Protein AF-0000000087148402 (afdb_homodimer)

Secondary structure (DSSP, 8-state):
-------------------------------------------------------PPPGGGS-SSTTTTEEEEEEEEEHHHHHHHHHHHHHHHHHHTS---HHHHHHHHHHHHHHTS-HHHHHHHTTTT-TT-/-------------------------------------------------------PPPGGGS-SSTTTTEEEEEEEEEHHHHHHHHHHHHHHHHHHTS---HHHHHHHHHHHHHHTS-HHHHHHHTTTT-TT-

Foldseek 3Di:
D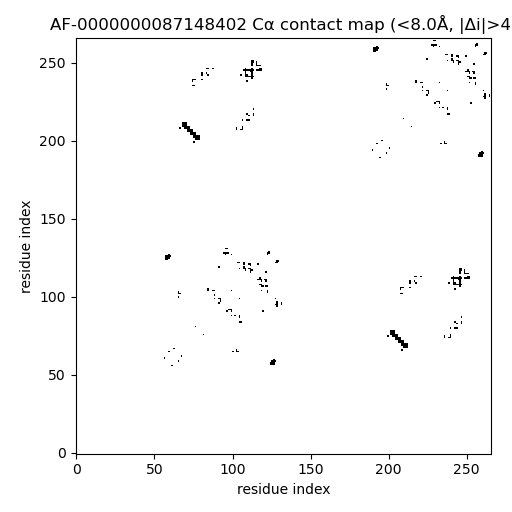DPPDPPPVVPPPDPPPPVDCPDDDDDDPPPPPDDPPPPPPPPPPPPPPPPPPVVPDFQVVPDPDPCPPHDDDDDDDDPVVVVVLVVQQVVLCVVLVHHDDSSLLVVLCVVCVVVVHDSNVSVVSRPTSVVVD/DDPPDPPPVPDPPDPDPPPPPPDDDDDDDPVPPDDPPPPPPPPPPPPPDPPPPVVPDFQVVVDPDPCPPHDDDDDDDDPVVVVVLVVQQVVLCVVLVHHDDSSLLVVLCVVCVVVVHDSNVSVVSRPTSVVVD

Organism: NCBI:txid1816183

Radius of gyration: 41.66 Å; Cα contacts (8 Å, |Δi|>4): 237; chains: 2; bounding box: 71×163×53 Å

Solvent-accessible surface area (backbone atoms only — not comparable to full-atom values): 17010 Å² total; per-residue (Å²): 133,85,79,77,83,78,79,73,78,76,70,77,80,75,78,75,76,73,78,76,72,83,73,88,87,90,80,81,74,79,70,77,79,69,79,81,69,81,73,74,73,70,76,69,73,70,67,72,66,74,74,72,69,76,74,72,68,40,55,70,73,70,45,95,46,93,59,61,79,36,50,79,40,80,42,54,37,40,66,67,51,55,50,44,51,53,50,44,49,54,50,49,25,62,73,38,70,46,92,71,60,64,61,58,49,57,43,20,14,35,47,10,8,66,69,65,46,38,29,63,61,47,39,39,68,30,52,45,56,56,83,79,102,134,86,83,80,84,83,83,78,82,75,74,73,85,73,82,79,72,83,68,82,75,76,80,78,82,85,76,81,72,78,70,77,79,70,80,83,74,80,74,77,75,73,78,70,74,73,66,73,67,74,73,70,70,76,73,73,70,39,55,68,73,70,46,97,46,94,58,60,78,36,49,79,41,80,44,52,37,40,67,69,52,56,51,44,50,53,51,45,48,52,50,47,25,63,72,38,70,46,93,71,61,63,62,58,48,55,44,20,14,34,46,9,8,65,69,64,44,41,30,63,60,45,39,40,68,32,52,46,56,56,83,79,102

pLDDT: mean 70.49, std 31.36, range [21.67, 99.0]

InterPro domains:
  IPR058276 Protein of unknown function DUF7970 [PF25925] (58-124)

Sequence (266 aa):
MKSGAGDDPFADDSPLDESDEMPDGNDAPADDEKPSQSSTAEERETTPRPQTQTQTLPYKYRRDSVKQGRNQQPVFLQSATEELIEETMDSVEDRFDEAIYKTDVVEAMLVAGGEGTTPEAVLQRWGYGMKNRMKSGAGDDPFADDSPLDESDEMPDGNDAPADDEKPSQSSTAEERETTPRPQTQTQTLPYKYRRDSVKQGRNQQPVFLQSATEELIEETMDSVEDRFDEAIYKTDVVEAMLVAGGEGTTPEAVLQRWGYGMKNR

Structure (mmCIF, N/CA/C/O backbone):
data_AF-0000000087148402-model_v1
#
loop_
_entity.id
_entity.type
_entity.pdbx_description
1 polymer 'Uncharacterized protein'
#
loop_
_atom_site.group_PDB
_atom_site.id
_atom_site.type_symbol
_atom_site.label_atom_id
_atom_site.label_alt_id
_atom_site.label_comp_id
_atom_site.label_asym_id
_atom_site.label_entity_id
_atom_site.label_seq_id
_atom_site.pdbx_PDB_ins_code
_atom_site.Cartn_x
_atom_site.Cartn_y
_atom_site.Cartn_z
_atom_site.occupancy
_atom_site.B_iso_or_equiv
_atom_site.auth_seq_id
_atom_site.auth_comp_id
_atom_site.auth_asym_id
_atom_site.auth_atom_id
_atom_site.pdbx_PDB_model_num
ATOM 1 N N . MET A 1 1 ? -37.188 -22.422 -29.141 1 23.33 1 MET A N 1
ATOM 2 C CA . MET A 1 1 ? -36.875 -23.281 -28 1 23.33 1 MET A CA 1
ATOM 3 C C . MET A 1 1 ? -35.688 -24.188 -28.328 1 23.33 1 MET A C 1
ATOM 5 O O . MET A 1 1 ? -35.844 -25.188 -29.047 1 23.33 1 MET A O 1
ATOM 9 N N . LYS A 1 2 ? -34.531 -23.672 -28.859 1 30.33 2 LYS A N 1
ATOM 10 C CA . LYS A 1 2 ? -33.531 -24.281 -29.734 1 30.33 2 LYS A CA 1
ATOM 11 C C . LYS A 1 2 ? -32.844 -25.469 -29.047 1 30.33 2 LYS A C 1
ATOM 13 O O . LYS A 1 2 ? -32.344 -25.344 -27.938 1 30.33 2 LYS A O 1
ATOM 18 N N . SER A 1 3 ? -33.156 -26.812 -29.328 1 26.31 3 SER A N 1
ATOM 19 C CA . SER A 1 3 ? -32.906 -28.141 -28.781 1 26.31 3 SER A CA 1
ATOM 20 C C . SER A 1 3 ? -31.422 -28.484 -28.766 1 26.31 3 SER A C 1
ATOM 22 O O . SER A 1 3 ? -30.938 -29.172 -29.656 1 26.31 3 SER A O 1
ATOM 24 N N . GLY A 1 4 ? -30.422 -27.641 -28.625 1 34.97 4 GLY A N 1
ATOM 25 C CA . GLY A 1 4 ? -29.094 -28.109 -28.953 1 34.97 4 GLY A CA 1
ATOM 26 C C . GLY A 1 4 ? -28.656 -29.312 -28.141 1 34.97 4 GLY A C 1
ATOM 27 O O . GLY A 1 4 ? -29.078 -29.469 -26.984 1 34.97 4 GLY A O 1
ATOM 28 N N . ALA A 1 5 ? -28.359 -30.422 -28.797 1 35.09 5 ALA A N 1
ATOM 29 C CA . ALA A 1 5 ? -27.891 -31.781 -28.547 1 35.09 5 ALA A CA 1
ATOM 30 C C . ALA A 1 5 ? -26.75 -31.781 -27.531 1 35.09 5 ALA A C 1
ATOM 32 O O . ALA A 1 5 ? -25.719 -31.141 -27.75 1 35.09 5 ALA A O 1
ATOM 33 N N . GLY A 1 6 ? -27 -31.969 -26.156 1 35.19 6 GLY A N 1
ATOM 34 C CA . GLY A 1 6 ? -26.266 -32.156 -24.922 1 35.19 6 GLY A CA 1
ATOM 35 C C . GLY A 1 6 ? -25.422 -33.438 -24.922 1 35.19 6 GLY A C 1
ATOM 36 O O . GLY A 1 6 ? -25.938 -34.5 -24.656 1 35.19 6 GLY A O 1
ATOM 37 N N . ASP A 1 7 ? -24.688 -33.719 -26.125 1 33.88 7 ASP A N 1
ATOM 38 C CA . ASP A 1 7 ? -24 -35 -26.297 1 33.88 7 ASP A CA 1
ATOM 39 C C . ASP A 1 7 ? -23.156 -35.344 -25.078 1 33.88 7 ASP A C 1
ATOM 41 O O . ASP A 1 7 ? -22.312 -34.531 -24.656 1 33.88 7 ASP A O 1
ATOM 45 N N . ASP A 1 8 ? -23.719 -36.125 -24.094 1 39.47 8 ASP A N 1
ATOM 46 C CA . ASP A 1 8 ? -23.281 -36.656 -22.797 1 39.47 8 ASP A CA 1
ATOM 47 C C . ASP A 1 8 ? -22.062 -37.562 -22.953 1 39.47 8 ASP A C 1
ATOM 49 O O . ASP A 1 8 ? -22.188 -38.75 -23.266 1 39.47 8 ASP A O 1
ATOM 53 N N . PRO A 1 9 ? -20.953 -37.281 -23.703 1 39.41 9 PRO A N 1
ATOM 54 C CA . PRO A 1 9 ? -20 -38.25 -24.203 1 39.41 9 PRO A CA 1
ATOM 55 C C . PRO A 1 9 ? -19.391 -39.125 -23.109 1 39.41 9 PRO A C 1
ATOM 57 O O . PRO A 1 9 ? -18.391 -39.812 -23.328 1 39.41 9 PRO A O 1
ATOM 60 N N . PHE A 1 10 ? -19.656 -38.812 -21.812 1 37.09 10 PHE A N 1
ATOM 61 C CA . PHE A 1 10 ? -18.891 -39.438 -20.75 1 37.09 10 PHE A CA 1
ATOM 62 C C . PHE A 1 10 ? -19.297 -40.906 -20.578 1 37.09 10 PHE A C 1
ATOM 64 O O . PHE A 1 10 ? -19.859 -41.281 -19.547 1 37.09 10 PHE A O 1
ATOM 71 N N . ALA A 1 11 ? -19.734 -41.531 -21.688 1 30.02 11 ALA A N 1
ATOM 72 C CA . ALA A 1 11 ? -20.078 -42.938 -21.625 1 30.02 11 ALA A CA 1
ATOM 73 C C . ALA A 1 11 ? -19.031 -43.719 -20.828 1 30.02 11 ALA A C 1
ATOM 75 O O . ALA A 1 11 ? -17.828 -43.406 -20.906 1 30.02 11 ALA A O 1
ATOM 76 N N . ASP A 1 12 ? -19.438 -44.281 -19.703 1 31.98 12 ASP A N 1
ATOM 77 C CA . ASP A 1 12 ? -19.016 -45.031 -18.531 1 31.98 12 ASP A CA 1
ATOM 78 C C . ASP A 1 12 ? -18.281 -46.312 -18.938 1 31.98 12 ASP A C 1
ATOM 80 O O . ASP A 1 12 ? -18.906 -47.281 -19.406 1 31.98 12 ASP A O 1
ATOM 84 N N . ASP A 1 13 ? -17.344 -46.25 -19.984 1 30.03 13 ASP A N 1
ATOM 85 C CA . ASP A 1 13 ? -16.812 -47.531 -20.5 1 30.03 13 ASP A CA 1
ATOM 86 C C . ASP A 1 13 ? -16.344 -48.438 -19.344 1 30.03 13 ASP A C 1
ATOM 88 O O . ASP A 1 13 ? -15.648 -47.969 -18.438 1 30.03 13 ASP A O 1
ATOM 92 N N . SER A 1 14 ? -17.125 -49.5 -19 1 30.27 14 SER A N 1
ATOM 93 C CA . SER A 1 14 ? -17.172 -50.656 -18.109 1 30.27 14 SER A CA 1
ATOM 94 C C . SER A 1 14 ? -15.836 -51.406 -18.094 1 30.27 14 SER A C 1
ATOM 96 O O . SER A 1 14 ? -15.328 -51.781 -19.141 1 30.27 14 SER A O 1
ATOM 98 N N . PRO A 1 15 ? -14.945 -51.062 -17.094 1 26.2 15 PRO A N 1
ATOM 99 C CA . PRO A 1 15 ? -13.617 -51.688 -16.922 1 26.2 15 PRO A CA 1
ATOM 100 C C . PRO A 1 15 ? -13.664 -53.188 -16.812 1 26.2 15 PRO A C 1
ATOM 102 O O . PRO A 1 15 ? -14.391 -53.75 -15.977 1 26.2 15 PRO A O 1
ATOM 105 N N . LEU A 1 16 ? -13.898 -53.844 -17.953 1 24.53 16 LEU A N 1
ATOM 106 C CA . LEU A 1 16 ? -13.938 -55.312 -18 1 24.53 16 LEU A CA 1
ATOM 107 C C . LEU A 1 16 ? -12.766 -55.906 -17.219 1 24.53 16 LEU A C 1
ATOM 109 O O . LEU A 1 16 ? -11.617 -55.5 -17.438 1 24.53 16 LEU A O 1
ATOM 113 N N . ASP A 1 17 ? -12.953 -56.156 -15.922 1 27.38 17 ASP A N 1
ATOM 114 C CA . ASP A 1 17 ? -12.148 -56.812 -14.891 1 27.38 17 ASP A CA 1
ATOM 115 C C . ASP A 1 17 ? -11.57 -58.125 -15.391 1 27.38 17 ASP A C 1
ATOM 117 O O . ASP A 1 17 ? -12.305 -59.094 -15.594 1 27.38 17 ASP A O 1
ATOM 121 N N . GLU A 1 18 ? -10.836 -58 -16.578 1 24.08 18 GLU A N 1
ATOM 122 C CA . GLU A 1 18 ? -10.273 -59.25 -17.094 1 24.08 18 GLU A CA 1
ATOM 123 C C . GLU A 1 18 ? -9.43 -59.969 -16.031 1 24.08 18 GLU A C 1
ATOM 125 O O . GLU A 1 18 ? -8.477 -59.375 -15.508 1 24.08 18 GLU A O 1
ATOM 130 N N . SER A 1 19 ? -10.125 -60.75 -15.172 1 27.7 19 SER A N 1
ATOM 131 C CA . SER A 1 19 ? -9.664 -61.656 -14.125 1 27.7 19 SER A CA 1
ATOM 132 C C . SER A 1 19 ? -8.57 -62.594 -14.641 1 27.7 19 SER A C 1
ATOM 134 O O . SER A 1 19 ? -8.836 -63.438 -15.484 1 27.7 19 SER A O 1
ATOM 136 N N . ASP A 1 20 ? -7.379 -61.906 -14.969 1 22.67 20 ASP A N 1
ATOM 137 C CA . ASP A 1 20 ? -6.266 -62.625 -15.578 1 22.67 20 ASP A CA 1
ATOM 138 C C . ASP A 1 20 ? -5.898 -63.875 -14.758 1 22.67 20 ASP A C 1
ATOM 140 O O . ASP A 1 20 ? -5.867 -63.812 -13.523 1 22.67 20 ASP A O 1
ATOM 144 N N . GLU A 1 21 ? -5.973 -65 -15.414 1 27.16 21 GLU A N 1
ATOM 145 C CA . GLU A 1 21 ? -5.859 -66.438 -15.211 1 27.16 21 GLU A CA 1
ATOM 146 C C . GLU A 1 21 ? -4.449 -66.875 -14.789 1 27.16 21 GLU A C 1
ATOM 148 O O . GLU A 1 21 ? -4.082 -68 -14.844 1 27.16 21 GLU A O 1
ATOM 153 N N . MET A 1 22 ? -3.779 -66.062 -13.945 1 23.83 22 MET A N 1
ATOM 154 C CA . MET A 1 22 ? -2.379 -66.438 -13.93 1 23.83 22 MET A CA 1
ATOM 155 C C . MET A 1 22 ? -2.244 -67.875 -13.469 1 23.83 22 MET A C 1
ATOM 157 O O . MET A 1 22 ? -2.658 -68.25 -12.359 1 23.83 22 MET A O 1
ATOM 161 N N . PRO A 1 23 ? -1.854 -68.75 -14.406 1 23.98 23 PRO A N 1
ATOM 162 C CA . PRO A 1 23 ? -1.906 -70.188 -14.242 1 23.98 23 PRO A CA 1
ATOM 163 C C . PRO A 1 23 ? -0.959 -70.688 -13.156 1 23.98 23 PRO A C 1
ATOM 165 O O . PRO A 1 23 ? -1.371 -71.438 -12.281 1 23.98 23 PRO A O 1
ATOM 168 N N . ASP A 1 24 ? 0.455 -70.75 -13.414 1 21.75 24 ASP A N 1
ATOM 169 C CA . ASP A 1 24 ? 1.08 -72 -13.711 1 21.75 24 ASP A CA 1
ATOM 170 C C . ASP A 1 24 ? 1.561 -72.688 -12.438 1 21.75 24 ASP A C 1
ATOM 172 O O . ASP A 1 24 ? 1.562 -72.125 -11.367 1 21.75 24 ASP A O 1
ATOM 176 N N . GLY A 1 25 ? 2.984 -73.188 -12.383 1 21.67 25 GLY A N 1
ATOM 177 C CA . GLY A 1 25 ? 3.76 -74.438 -12.406 1 21.67 25 GLY A CA 1
ATOM 178 C C . GLY A 1 25 ? 4.215 -74.875 -11.031 1 21.67 25 GLY A C 1
ATOM 179 O O . GLY A 1 25 ? 4.16 -74.125 -10.07 1 21.67 25 GLY A O 1
ATOM 180 N N . ASN A 1 26 ? 5.043 -76.125 -11.07 1 23.7 26 ASN A N 1
ATOM 181 C CA . ASN A 1 26 ? 5.254 -77.438 -10.367 1 23.7 26 ASN A CA 1
ATOM 182 C C . ASN A 1 26 ? 6.098 -77.25 -9.109 1 23.7 26 ASN A C 1
ATOM 184 O O . ASN A 1 26 ? 6.734 -76.188 -8.938 1 23.7 26 ASN A O 1
ATOM 188 N N . ASP A 1 27 ? 6.797 -78.438 -8.656 1 23.78 27 ASP A N 1
ATOM 189 C CA . ASP A 1 27 ? 6.891 -79.312 -7.5 1 23.78 27 ASP A CA 1
ATOM 190 C C . ASP A 1 27 ? 8.109 -79 -6.645 1 23.78 27 ASP A C 1
ATOM 192 O O . ASP A 1 27 ? 8.078 -79.125 -5.422 1 23.78 27 ASP A O 1
ATOM 196 N N . ALA A 1 28 ? 9.336 -78.688 -7.145 1 26.62 28 ALA A N 1
ATOM 197 C CA . ALA A 1 28 ? 10.406 -79.562 -6.676 1 26.62 28 ALA A CA 1
ATOM 198 C C . ALA A 1 28 ? 10.883 -79.188 -5.285 1 26.62 28 ALA A C 1
ATOM 200 O O . ALA A 1 28 ? 10.922 -78 -4.961 1 26.62 28 ALA A O 1
ATOM 201 N N . PRO A 1 29 ? 10.984 -80.188 -4.305 1 27.33 29 PRO A N 1
ATOM 202 C CA . PRO A 1 29 ? 11.172 -80.125 -2.854 1 27.33 29 PRO A CA 1
ATOM 203 C C . PRO A 1 29 ? 12.578 -79.75 -2.451 1 27.33 29 PRO A C 1
ATOM 205 O O . PRO A 1 29 ? 12.891 -79.688 -1.26 1 27.33 29 PRO A O 1
ATOM 208 N N . ALA A 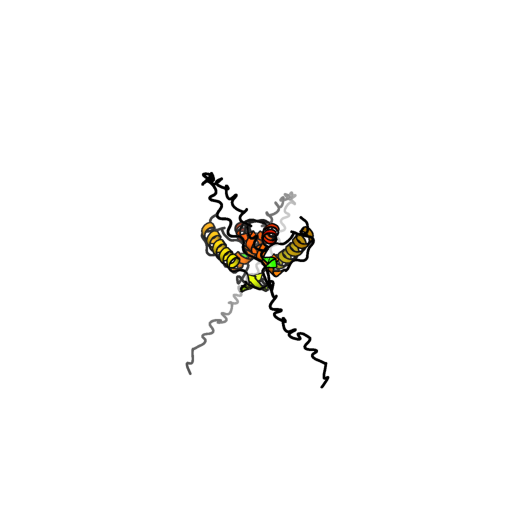1 30 ? 13.406 -79.188 -3.35 1 26.12 30 ALA A N 1
ATOM 209 C CA . ALA A 1 30 ? 14.781 -79.562 -2.988 1 26.12 30 ALA A CA 1
ATOM 210 C C . ALA A 1 30 ? 15.164 -78.938 -1.657 1 26.12 30 ALA A C 1
ATOM 212 O O . ALA A 1 30 ? 14.867 -77.75 -1.409 1 26.12 30 ALA A O 1
ATOM 213 N N . ASP A 1 31 ? 15.336 -79.75 -0.697 1 26.3 31 ASP A N 1
ATOM 214 C CA . ASP A 1 31 ? 15.617 -79.562 0.723 1 26.3 31 ASP A CA 1
ATOM 215 C C . ASP A 1 31 ? 16.984 -78.938 0.93 1 26.3 31 ASP A C 1
ATOM 217 O O . ASP A 1 31 ? 17.484 -78.875 2.055 1 26.3 31 ASP A O 1
ATOM 221 N N . ASP A 1 32 ? 17.625 -78.438 -0.176 1 28.42 32 ASP A N 1
ATOM 222 C CA . ASP A 1 32 ? 19.047 -78.312 0.136 1 28.42 32 ASP A CA 1
ATOM 223 C C . ASP A 1 32 ? 19.297 -77.438 1.35 1 28.42 32 ASP A C 1
ATOM 225 O O . ASP A 1 32 ? 18.641 -76.375 1.506 1 28.42 32 ASP A O 1
ATOM 229 N N . GLU A 1 33 ? 19.828 -78.062 2.365 1 30.95 33 GLU A N 1
ATOM 230 C CA . GLU A 1 33 ? 20.281 -77.625 3.666 1 30.95 33 GLU A CA 1
ATOM 231 C C . GLU A 1 33 ? 21.312 -76.5 3.514 1 30.95 33 GLU A C 1
ATOM 233 O O . GLU A 1 33 ? 22.422 -76.75 3.025 1 30.95 33 GLU A O 1
ATOM 238 N N . LYS A 1 34 ? 21.047 -75.438 2.846 1 30.97 34 LYS A N 1
ATOM 239 C CA . LYS A 1 34 ? 22.125 -74.5 2.6 1 30.97 34 LYS A CA 1
ATOM 240 C C . LYS A 1 34 ? 22.688 -73.938 3.908 1 30.97 34 LYS A C 1
ATOM 242 O O . LYS A 1 34 ? 21.953 -73.688 4.863 1 30.97 34 LYS A O 1
ATOM 247 N N . PRO A 1 35 ? 24.047 -74.062 4.012 1 36.44 35 PRO A N 1
ATOM 248 C CA . PRO A 1 35 ? 24.859 -73.562 5.121 1 36.44 35 PRO A CA 1
ATOM 249 C C . PRO A 1 35 ? 24.578 -72.062 5.43 1 36.44 35 PRO A C 1
ATOM 251 O O . PRO A 1 35 ? 24.141 -71.312 4.555 1 36.44 35 PRO A O 1
ATOM 254 N N . SER A 1 36 ? 24.281 -71.75 6.641 1 30.97 36 SER A N 1
ATOM 255 C CA . SER A 1 36 ? 23.922 -70.5 7.297 1 30.97 36 SER A CA 1
ATOM 256 C C . SER A 1 36 ? 24.984 -69.438 7.09 1 30.97 36 SER A C 1
ATOM 258 O O . SER A 1 36 ? 26.062 -69.5 7.684 1 30.97 36 SER A O 1
ATOM 260 N N . GLN A 1 37 ? 25.422 -69.188 5.793 1 32.09 37 GLN A N 1
ATOM 261 C CA . GLN A 1 37 ? 26.406 -68.125 5.762 1 32.09 37 GLN A CA 1
ATOM 262 C C . GLN A 1 37 ? 25.875 -66.875 6.457 1 32.09 37 GLN A C 1
ATOM 264 O O . GLN A 1 37 ? 24.672 -66.625 6.41 1 32.09 37 GLN A O 1
ATOM 269 N N . SER A 1 38 ? 26.578 -66.438 7.504 1 37.44 38 SER A N 1
ATOM 270 C CA . SER A 1 38 ? 26.438 -65.188 8.289 1 37.44 38 SER A CA 1
ATOM 271 C C . SER A 1 38 ? 26.375 -63.969 7.387 1 37.44 38 SER A C 1
ATOM 273 O O . SER A 1 38 ? 27.312 -63.688 6.648 1 37.44 38 SER A O 1
ATOM 275 N N . SER A 1 39 ? 25.234 -63.812 6.676 1 35.84 39 SER A N 1
ATOM 276 C CA . SER A 1 39 ? 25.031 -62.625 5.836 1 35.84 39 SER A CA 1
ATOM 277 C C . SER A 1 39 ? 25.344 -61.344 6.598 1 35.84 39 SER A C 1
ATOM 279 O O . SER A 1 39 ? 24.734 -61.094 7.641 1 35.84 39 SER A O 1
ATOM 281 N N . THR A 1 40 ? 26.656 -60.969 6.609 1 39.59 40 THR A N 1
ATOM 282 C CA . THR A 1 40 ? 27 -59.594 7.004 1 39.59 40 THR A CA 1
ATOM 283 C C . THR A 1 40 ? 26.047 -58.594 6.375 1 39.59 40 THR A C 1
ATOM 285 O O . THR A 1 40 ? 25.953 -58.5 5.148 1 39.59 40 THR A O 1
ATOM 288 N N . ALA A 1 41 ? 24.953 -58.375 7.059 1 39.25 41 ALA A N 1
ATOM 289 C CA . ALA A 1 41 ? 23.984 -57.344 6.668 1 39.25 41 ALA A CA 1
ATOM 290 C C . ALA A 1 41 ? 24.703 -56.062 6.324 1 39.25 41 ALA A C 1
ATOM 292 O O . ALA A 1 41 ? 25.469 -55.531 7.133 1 39.25 41 ALA A O 1
ATOM 293 N N . GLU A 1 42 ? 25.203 -55.906 5.074 1 42.03 42 GLU A N 1
ATOM 294 C CA . GLU A 1 42 ? 25.609 -54.562 4.668 1 42.03 42 GLU A CA 1
ATOM 295 C C . GLU A 1 42 ? 24.578 -53.531 5.102 1 42.03 42 GLU A C 1
ATOM 297 O O . GLU A 1 42 ? 23.391 -53.656 4.805 1 42.03 42 GLU A O 1
ATOM 302 N N . GLU A 1 43 ? 24.844 -52.906 6.254 1 42.72 43 GLU A N 1
ATOM 303 C CA . GLU A 1 43 ? 24.094 -51.688 6.59 1 42.72 43 GLU A CA 1
ATOM 304 C C . GLU A 1 43 ? 23.953 -50.781 5.379 1 42.72 43 GLU A C 1
ATOM 306 O O . GLU A 1 43 ? 24.938 -50.219 4.891 1 42.72 43 GLU A O 1
ATOM 311 N N . ARG A 1 44 ? 23.078 -51.219 4.438 1 45.94 44 ARG A N 1
ATOM 312 C CA . ARG A 1 44 ? 22.75 -50.188 3.434 1 45.94 44 ARG A CA 1
ATOM 313 C C . ARG A 1 44 ? 22.516 -48.844 4.078 1 45.94 44 ARG A C 1
ATOM 315 O O . ARG A 1 44 ? 21.672 -48.688 4.965 1 45.94 44 ARG A O 1
ATOM 322 N N . GLU A 1 45 ? 23.562 -48.031 4.156 1 46.78 45 GLU A N 1
ATOM 323 C CA . GLU A 1 45 ? 23.328 -46.625 4.414 1 46.78 45 GLU A CA 1
ATOM 324 C C . GLU A 1 45 ? 22.125 -46.125 3.621 1 46.78 45 GLU A C 1
ATOM 326 O O . GLU A 1 45 ? 22.156 -46.094 2.389 1 46.78 45 GLU A O 1
ATOM 331 N N . THR A 1 46 ? 20.938 -46.438 4.086 1 46.78 46 THR A N 1
ATOM 332 C CA . THR A 1 46 ? 19.812 -45.688 3.52 1 46.78 46 THR A CA 1
ATOM 333 C C . THR A 1 46 ? 20.188 -44.25 3.24 1 46.78 46 THR A C 1
ATOM 335 O O . THR A 1 46 ? 20.406 -43.469 4.172 1 46.78 46 THR A O 1
ATOM 338 N N . THR A 1 47 ? 20.953 -44 2.166 1 50.59 47 THR A N 1
ATOM 339 C CA . THR A 1 47 ? 21.016 -42.625 1.771 1 50.59 47 THR A CA 1
ATOM 340 C C . THR A 1 47 ? 19.656 -41.938 1.926 1 50.59 47 THR A C 1
ATOM 342 O O . THR A 1 47 ? 18.641 -42.438 1.428 1 50.59 47 THR A O 1
ATOM 345 N N . PRO A 1 48 ? 19.438 -41.188 3.02 1 50.78 48 PRO A N 1
ATOM 346 C CA . PRO A 1 48 ? 18.172 -40.438 3.043 1 50.78 48 PRO A CA 1
ATOM 347 C C . PRO A 1 48 ? 17.734 -40 1.655 1 50.78 48 PRO A C 1
ATOM 349 O O . PRO A 1 48 ? 18.547 -39.531 0.86 1 50.78 48 PRO A O 1
ATOM 352 N N . ARG A 1 49 ? 16.766 -40.656 1.058 1 52.09 49 ARG A N 1
ATOM 353 C CA . ARG A 1 49 ? 16.141 -40.062 -0.122 1 52.09 49 ARG A CA 1
ATOM 354 C C . ARG A 1 49 ? 16.156 -38.531 -0.033 1 52.09 49 ARG A C 1
ATOM 356 O O . ARG A 1 49 ? 15.93 -37.969 1.04 1 52.09 49 ARG A O 1
ATOM 363 N N . PRO A 1 50 ? 16.844 -37.844 -0.938 1 49.84 50 PRO A N 1
ATOM 364 C CA . PRO A 1 50 ? 16.656 -36.406 -0.852 1 49.84 50 PRO A CA 1
ATOM 365 C C . PRO A 1 50 ? 15.227 -36 -0.475 1 49.84 50 PRO A C 1
ATOM 367 O O . PRO A 1 50 ? 14.266 -36.562 -1.014 1 49.84 50 PRO A O 1
ATOM 370 N N . GLN A 1 51 ? 14.906 -35.75 0.754 1 46.62 51 GLN A N 1
ATOM 371 C CA . GLN A 1 51 ? 13.648 -35.062 1.026 1 46.62 51 GLN A CA 1
ATOM 372 C C . GLN A 1 51 ? 13.156 -34.312 -0.2 1 46.62 51 GLN A C 1
ATOM 374 O O . GLN A 1 51 ? 13.852 -33.406 -0.702 1 46.62 51 GLN A O 1
ATOM 379 N N . THR A 1 52 ? 12.555 -34.906 -1.178 1 47.62 52 THR A N 1
ATOM 380 C CA . THR A 1 52 ? 11.836 -34.125 -2.172 1 47.62 52 THR A CA 1
ATOM 381 C C . THR A 1 52 ? 11.312 -32.812 -1.559 1 47.62 52 THR A C 1
ATOM 383 O O . THR A 1 52 ? 10.438 -32.844 -0.69 1 47.62 52 THR A O 1
ATOM 386 N N . GLN A 1 53 ? 12.07 -31.875 -1.213 1 50.03 53 GLN A N 1
ATOM 387 C CA . GLN A 1 53 ? 11.508 -30.562 -0.909 1 50.03 53 GLN A CA 1
ATOM 388 C C . GLN A 1 53 ? 10.219 -30.328 -1.689 1 50.03 53 GLN A C 1
ATOM 390 O O . GLN A 1 53 ? 10.258 -30.109 -2.902 1 50.03 53 GLN A O 1
ATOM 395 N N . THR A 1 54 ? 9.211 -31.078 -1.491 1 53.69 54 THR A N 1
ATOM 396 C CA . THR A 1 54 ? 7.926 -30.75 -2.104 1 53.69 54 THR A CA 1
ATOM 397 C C . THR A 1 54 ? 7.828 -29.25 -2.371 1 53.69 54 THR A C 1
ATOM 399 O O . THR A 1 54 ? 7.754 -28.453 -1.437 1 53.69 54 THR A O 1
ATOM 402 N N . GLN A 1 55 ? 8.578 -28.688 -3.287 1 63.94 55 GLN A N 1
ATOM 403 C CA . GLN A 1 55 ? 8.625 -27.281 -3.662 1 63.94 55 GLN A CA 1
ATOM 404 C C . GLN A 1 55 ? 7.223 -26.703 -3.84 1 63.94 55 GLN A C 1
ATOM 406 O O . GLN A 1 55 ? 6.484 -27.141 -4.73 1 63.94 55 GLN A O 1
ATOM 411 N N . THR A 1 56 ? 6.543 -26.234 -2.762 1 81 56 THR A N 1
ATOM 412 C CA . THR A 1 56 ? 5.223 -25.625 -2.85 1 81 56 THR A CA 1
ATOM 413 C C . THR A 1 56 ? 5.176 -24.578 -3.965 1 81 56 THR A C 1
ATOM 415 O O . THR A 1 56 ? 6.145 -23.844 -4.172 1 81 56 THR A O 1
ATOM 418 N N . LEU A 1 57 ? 4.211 -24.734 -4.875 1 90.31 57 LEU A N 1
ATOM 419 C CA . LEU A 1 57 ? 3.984 -23.781 -5.957 1 90.31 57 LEU A CA 1
ATOM 420 C C . LEU A 1 57 ? 3.936 -22.344 -5.43 1 90.31 57 LEU A C 1
ATOM 422 O O . LEU A 1 57 ? 3.348 -22.094 -4.375 1 90.31 57 LEU A O 1
ATOM 426 N N . PRO A 1 58 ? 4.625 -21.5 -6.148 1 92.56 58 PRO A N 1
ATOM 427 C CA . PRO A 1 58 ? 4.543 -20.094 -5.75 1 92.56 58 PRO A CA 1
ATOM 428 C C . PRO A 1 58 ? 3.104 -19.594 -5.664 1 92.56 58 PRO A C 1
ATOM 430 O O . PRO A 1 58 ? 2.207 -20.156 -6.293 1 92.56 58 PRO A O 1
ATOM 433 N N . TYR A 1 59 ? 2.982 -18.562 -4.875 1 92 59 TYR A N 1
ATOM 434 C CA . TYR A 1 59 ? 1.699 -18.031 -4.445 1 92 59 TYR A CA 1
ATOM 435 C C . TYR A 1 59 ? 0.782 -17.781 -5.637 1 92 59 TYR A C 1
ATOM 437 O O . TYR A 1 59 ? -0.385 -18.188 -5.621 1 92 59 TYR A O 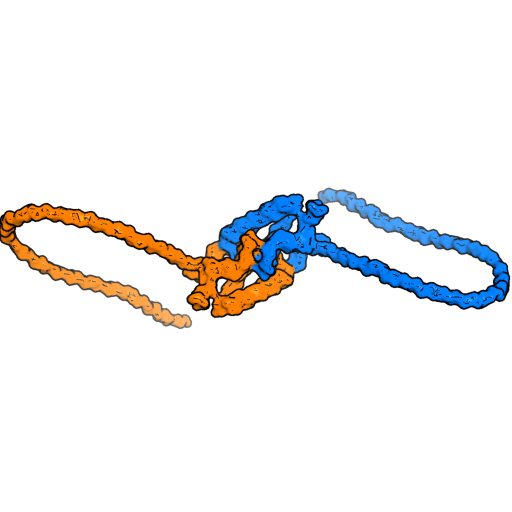1
ATOM 445 N N . LYS A 1 60 ? 1.281 -17.172 -6.695 1 93.75 60 LYS A N 1
ATOM 446 C CA . LYS A 1 60 ? 0.385 -16.766 -7.773 1 93.75 60 LYS A CA 1
ATOM 447 C C . LYS A 1 60 ? -0.164 -17.984 -8.516 1 93.75 60 LYS A C 1
ATOM 449 O O . LYS A 1 60 ? -1.188 -17.891 -9.195 1 93.75 60 LYS A O 1
ATOM 454 N N . TYR A 1 61 ? 0.432 -19.203 -8.312 1 92.69 61 TYR A N 1
ATOM 455 C CA . TYR A 1 61 ? 0.01 -20.391 -9.031 1 92.69 61 TYR A CA 1
ATOM 456 C C . TYR A 1 61 ? -0.901 -21.266 -8.164 1 92.69 61 TYR A C 1
ATOM 458 O O . TYR A 1 61 ? -1.487 -22.234 -8.648 1 92.69 61 TYR A O 1
ATOM 466 N N . ARG A 1 62 ? -0.994 -20.922 -6.965 1 93.81 62 ARG A N 1
ATOM 467 C CA . ARG A 1 62 ? -1.768 -21.734 -6.031 1 93.81 62 ARG A CA 1
ATOM 468 C C . ARG A 1 62 ? -3.188 -21.203 -5.887 1 93.81 62 ARG A C 1
ATOM 470 O O . ARG A 1 62 ? -3.982 -21.734 -5.113 1 93.81 62 ARG A O 1
ATOM 477 N N . ARG A 1 63 ? -3.49 -20.203 -6.555 1 94.19 63 ARG A N 1
ATOM 478 C CA . ARG A 1 63 ? -4.797 -19.578 -6.375 1 94.19 63 ARG A CA 1
ATOM 479 C C . ARG A 1 63 ? -5.652 -19.734 -7.629 1 94.19 63 ARG A C 1
ATOM 481 O O . ARG A 1 63 ? -5.133 -19.719 -8.75 1 94.19 63 ARG A O 1
ATOM 488 N N . ASP A 1 64 ? -6.984 -19.859 -7.367 1 94.62 64 ASP A N 1
ATOM 489 C CA . ASP A 1 64 ? -7.922 -19.969 -8.477 1 94.62 64 ASP A CA 1
ATOM 490 C C . ASP A 1 64 ? -8.242 -18.594 -9.062 1 94.62 64 ASP A C 1
ATOM 492 O O . ASP A 1 64 ? -8.695 -18.5 -10.203 1 94.62 64 ASP A O 1
ATOM 496 N N . SER A 1 65 ? -8.055 -17.531 -8.227 1 96.62 65 SER A N 1
ATOM 497 C CA . SER A 1 65 ? -8.297 -16.156 -8.617 1 96.62 65 SER A CA 1
ATOM 498 C C . SER A 1 65 ? -7.363 -15.203 -7.867 1 96.62 65 SER A C 1
ATOM 500 O O . SER A 1 65 ? -6.805 -15.562 -6.832 1 96.62 65 SER A O 1
ATOM 502 N N . VAL A 1 66 ? -7.168 -14.078 -8.367 1 96.69 66 VAL A N 1
ATOM 503 C CA . VAL A 1 66 ? -6.27 -13.086 -7.793 1 96.69 66 VAL A CA 1
ATOM 504 C C . VAL A 1 66 ? -6.828 -12.594 -6.457 1 96.69 66 VAL A C 1
ATOM 506 O O . VAL A 1 66 ? -6.074 -12.18 -5.574 1 96.69 66 VAL A O 1
ATOM 509 N N . LYS A 1 67 ? -8.117 -12.664 -6.195 1 97.69 67 LYS A N 1
ATOM 510 C CA . LYS A 1 67 ? -8.75 -12.164 -4.977 1 97.69 67 LYS A CA 1
ATOM 511 C C . LYS A 1 67 ? -8.812 -13.25 -3.908 1 97.69 67 LYS A C 1
ATOM 513 O O . LYS A 1 67 ? -9.102 -12.969 -2.742 1 97.69 67 LYS A O 1
ATOM 518 N N . GLN A 1 68 ? -8.562 -14.508 -4.367 1 96.56 68 GLN A N 1
ATOM 519 C CA . GLN A 1 68 ? -8.633 -15.609 -3.422 1 96.56 68 GLN A CA 1
ATOM 520 C C . GLN A 1 68 ? -7.672 -15.398 -2.252 1 96.56 68 GLN A C 1
ATOM 522 O O . GLN A 1 68 ? -6.496 -15.086 -2.455 1 96.56 68 GLN A O 1
ATOM 527 N N . GLY A 1 69 ? -8.211 -15.617 -1.08 1 96.38 69 GLY A N 1
ATOM 528 C CA . GLY A 1 69 ? -7.391 -15.516 0.117 1 96.38 69 GLY A CA 1
ATOM 529 C C . GLY A 1 69 ? -7.148 -14.086 0.553 1 96.38 69 GLY A C 1
ATOM 530 O O . GLY A 1 69 ? -6.305 -13.828 1.416 1 96.38 69 GLY A O 1
ATOM 531 N N . ARG A 1 70 ? -7.891 -13.18 -0.047 1 98.38 70 ARG A N 1
ATOM 532 C CA . ARG A 1 70 ? -7.773 -11.766 0.305 1 98.38 70 ARG A CA 1
ATOM 533 C C . ARG A 1 70 ? -9.094 -11.227 0.852 1 98.38 70 ARG A C 1
ATOM 535 O O . ARG A 1 70 ? -10.164 -11.633 0.41 1 98.38 70 ARG A O 1
ATOM 542 N N . ASN A 1 71 ? -8.891 -10.312 1.767 1 98.62 71 ASN A N 1
ATOM 543 C CA . ASN A 1 71 ? -10.031 -9.547 2.262 1 98.62 71 ASN A CA 1
ATOM 544 C C . ASN A 1 71 ? -10.117 -8.172 1.603 1 98.62 71 ASN A C 1
ATOM 546 O O . ASN A 1 71 ? -9.102 -7.508 1.418 1 98.62 71 ASN A O 1
ATOM 550 N N . GLN A 1 72 ? -11.328 -7.832 1.26 1 98.69 72 GLN A N 1
ATOM 551 C CA . GLN A 1 72 ? -11.539 -6.527 0.642 1 98.69 72 GLN A CA 1
ATOM 552 C C . GLN A 1 72 ? -11.594 -5.422 1.692 1 98.69 72 GLN A C 1
ATOM 554 O O . GLN A 1 72 ? -12.211 -5.586 2.746 1 98.69 72 GLN A O 1
ATOM 559 N N . GLN A 1 73 ? -10.867 -4.359 1.445 1 98.19 73 GLN A N 1
ATOM 560 C CA . GLN A 1 73 ? -10.914 -3.191 2.316 1 98.19 73 GLN A CA 1
ATOM 561 C C . GLN A 1 73 ? -10.914 -1.899 1.503 1 98.19 73 GLN A C 1
ATOM 563 O O . GLN A 1 73 ? -10.266 -1.815 0.457 1 98.19 73 GLN A O 1
ATOM 568 N N . PRO A 1 74 ? -11.656 -0.961 1.981 1 98.44 74 PRO A N 1
ATOM 569 C CA . PRO A 1 74 ? -11.523 0.352 1.345 1 98.44 74 PRO A CA 1
ATOM 570 C C . PRO A 1 74 ? -10.242 1.08 1.745 1 98.44 74 PRO A C 1
ATOM 572 O O . PRO A 1 74 ? -9.828 1.013 2.904 1 98.44 74 PRO A O 1
ATOM 575 N N . VAL A 1 75 ? -9.609 1.694 0.717 1 98.81 75 VAL A N 1
ATOM 576 C CA . VAL A 1 75 ? -8.492 2.59 0.981 1 98.81 75 VAL A CA 1
ATOM 577 C C . VAL A 1 75 ? -8.758 3.955 0.351 1 98.81 75 VAL A C 1
ATOM 579 O O . VAL A 1 75 ? -9.547 4.066 -0.591 1 98.81 75 VAL A O 1
ATOM 582 N N . PHE A 1 76 ? -8.227 4.969 0.916 1 98.81 76 PHE A N 1
ATOM 583 C CA . PHE A 1 76 ? -8.344 6.344 0.447 1 98.81 76 PHE A CA 1
ATOM 584 C C . PHE A 1 76 ? -6.992 6.887 0.003 1 98.81 76 PHE A C 1
ATOM 586 O O . PHE A 1 76 ? -6.07 7.004 0.812 1 98.81 76 PHE A O 1
ATOM 593 N N . LEU A 1 77 ? -6.918 7.23 -1.256 1 98.88 77 LEU A N 1
ATOM 594 C CA . LEU A 1 77 ? -5.617 7.531 -1.851 1 98.88 77 LEU A CA 1
ATOM 595 C C . LEU A 1 77 ? -5.621 8.914 -2.49 1 98.88 77 LEU A C 1
ATOM 597 O O . LEU A 1 77 ? -6.594 9.297 -3.148 1 98.88 77 LEU A O 1
ATOM 601 N N . GLN A 1 78 ? -4.551 9.68 -2.24 1 98.5 78 GLN A N 1
ATOM 602 C CA . GLN A 1 78 ? -4.316 10.891 -3.018 1 98.5 78 GLN A CA 1
ATOM 603 C C . GLN A 1 78 ? -4.07 10.562 -4.488 1 98.5 78 GLN A C 1
ATOM 605 O O . GLN A 1 78 ? -3.588 9.477 -4.816 1 98.5 78 GLN A O 1
ATOM 610 N N . SER A 1 79 ? -4.328 11.516 -5.359 1 98.62 79 SER A N 1
ATOM 611 C CA . SER A 1 79 ? -4.141 11.328 -6.797 1 98.62 79 SER A CA 1
ATOM 612 C C . SER A 1 79 ? -2.695 10.961 -7.117 1 98.62 79 SER A C 1
ATOM 614 O O . SER A 1 79 ? -2.443 10.117 -7.988 1 98.62 79 SER A O 1
ATOM 616 N N . ALA A 1 80 ? -1.788 11.547 -6.395 1 98.69 80 ALA A N 1
ATOM 617 C CA . ALA A 1 80 ? -0.373 11.273 -6.629 1 98.69 80 ALA A CA 1
ATOM 618 C C . ALA A 1 80 ? -0.037 9.82 -6.309 1 98.69 80 ALA A C 1
ATOM 620 O O . ALA A 1 80 ? 0.802 9.211 -6.977 1 98.69 80 ALA A O 1
ATOM 621 N N . THR A 1 81 ? -0.643 9.273 -5.301 1 98.88 81 THR A N 1
ATOM 622 C CA . THR A 1 81 ? -0.424 7.875 -4.949 1 98.88 81 THR A CA 1
ATOM 623 C C . THR A 1 81 ? -1.018 6.953 -6.008 1 98.88 81 THR A C 1
ATOM 625 O O . THR A 1 81 ? -0.409 5.941 -6.371 1 98.88 81 THR A O 1
ATOM 628 N N . GLU A 1 82 ? -2.184 7.266 -6.523 1 98.88 82 GLU A N 1
ATOM 629 C CA . GLU A 1 82 ? -2.783 6.488 -7.602 1 98.88 82 GLU A CA 1
ATOM 630 C C . GLU A 1 82 ? -1.877 6.461 -8.828 1 98.88 82 GLU A C 1
ATOM 632 O O . GLU A 1 82 ? -1.711 5.414 -9.461 1 98.88 82 GLU A O 1
ATOM 637 N N . GLU A 1 83 ? -1.352 7.605 -9.125 1 98.88 83 GLU A N 1
ATOM 638 C CA . GLU A 1 83 ? -0.426 7.688 -10.25 1 98.88 83 GLU A CA 1
ATOM 639 C C . GLU A 1 83 ? 0.82 6.84 -10.008 1 98.88 83 GLU A C 1
ATOM 641 O O . GLU A 1 83 ? 1.314 6.176 -10.914 1 98.88 83 GLU A O 1
ATOM 646 N N . LEU A 1 84 ? 1.295 6.898 -8.812 1 98.94 84 LEU A N 1
ATOM 647 C CA . LEU A 1 84 ? 2.469 6.113 -8.445 1 98.94 84 LEU A CA 1
ATOM 648 C C . LEU A 1 84 ? 2.195 4.625 -8.609 1 98.94 84 LEU A C 1
ATOM 650 O O . LEU A 1 84 ? 3.072 3.871 -9.039 1 98.94 84 LEU A O 1
ATOM 654 N N . ILE A 1 85 ? 1.008 4.199 -8.25 1 98.94 85 ILE A N 1
ATOM 655 C CA . ILE A 1 85 ? 0.618 2.807 -8.43 1 98.94 85 ILE A CA 1
ATOM 656 C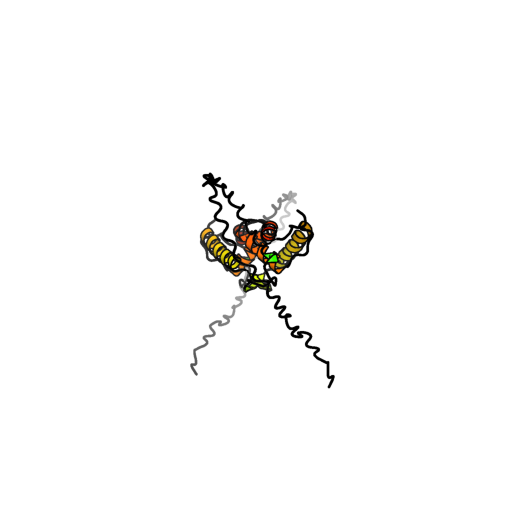 C . ILE A 1 85 ? 0.695 2.434 -9.906 1 98.94 85 ILE A C 1
ATOM 658 O O . ILE A 1 85 ? 1.268 1.4 -10.266 1 98.94 85 ILE A O 1
ATOM 662 N N . GLU A 1 86 ? 0.185 3.26 -10.773 1 98.81 86 GLU A N 1
ATOM 663 C CA . GLU A 1 86 ? 0.213 3.002 -12.211 1 98.81 86 GLU A CA 1
ATOM 664 C C . GLU A 1 86 ? 1.646 2.951 -12.734 1 98.81 86 GLU A C 1
ATOM 666 O O . GLU A 1 86 ? 1.99 2.078 -13.531 1 98.81 86 GLU A O 1
ATOM 671 N N . GLU A 1 87 ? 2.406 3.879 -12.242 1 98.88 87 GLU A N 1
ATOM 672 C CA . GLU A 1 87 ? 3.807 3.918 -12.656 1 98.88 87 GLU A CA 1
ATOM 673 C C . GLU A 1 87 ? 4.551 2.666 -12.203 1 98.88 87 GLU A C 1
ATOM 675 O O . GLU A 1 87 ? 5.383 2.131 -12.938 1 98.88 87 GLU A O 1
ATOM 680 N N . THR A 1 88 ? 4.301 2.275 -11.023 1 98.88 88 THR A N 1
ATOM 681 C CA . THR A 1 88 ? 4.938 1.072 -10.5 1 98.88 88 THR A CA 1
ATOM 682 C C . THR A 1 88 ? 4.512 -0.157 -11.297 1 98.88 88 THR A C 1
ATOM 684 O O . THR A 1 88 ? 5.34 -1.008 -11.625 1 98.88 88 THR A O 1
ATOM 687 N N . MET A 1 89 ? 3.232 -0.265 -11.586 1 98.81 89 MET A N 1
ATOM 688 C CA . MET A 1 89 ? 2.701 -1.35 -12.406 1 98.81 89 MET A CA 1
ATOM 689 C C . MET A 1 89 ? 3.428 -1.423 -13.742 1 98.81 89 MET A C 1
ATOM 691 O O . MET A 1 89 ? 3.898 -2.49 -14.141 1 98.81 89 MET A O 1
ATOM 695 N N . ASP A 1 90 ? 3.557 -0.262 -14.383 1 98.62 90 ASP A N 1
ATOM 696 C CA . ASP A 1 90 ? 4.23 -0.206 -15.68 1 98.62 90 ASP A CA 1
ATOM 697 C C . ASP A 1 90 ? 5.688 -0.643 -15.562 1 98.62 90 ASP A C 1
ATOM 699 O O . ASP A 1 90 ? 6.184 -1.405 -16.391 1 98.62 90 ASP A O 1
ATOM 703 N N . SER A 1 91 ? 6.273 -0.197 -14.531 1 98.38 91 SER A N 1
ATOM 704 C CA . SER A 1 91 ? 7.695 -0.468 -14.336 1 98.38 91 SER A CA 1
ATOM 705 C C . SER A 1 91 ? 7.949 -1.954 -14.102 1 98.38 91 SER A C 1
ATOM 707 O O . SER A 1 91 ? 8.875 -2.527 -14.68 1 98.38 91 SER A O 1
ATOM 709 N N . VAL A 1 92 ? 7.145 -2.596 -13.281 1 98.38 92 VAL A N 1
ATOM 710 C CA . VAL A 1 92 ? 7.383 -3.998 -12.953 1 98.38 92 VAL A CA 1
ATOM 711 C C . VAL A 1 92 ? 7.023 -4.875 -14.148 1 98.38 92 VAL A C 1
ATOM 713 O O . VAL A 1 92 ? 7.676 -5.891 -14.398 1 98.38 92 VAL A O 1
ATOM 716 N N . GLU A 1 93 ? 5.984 -4.496 -14.836 1 98.44 93 GLU A N 1
ATOM 717 C CA . GLU A 1 93 ? 5.633 -5.254 -16.031 1 98.44 93 GLU A CA 1
ATOM 718 C C . GLU A 1 93 ? 6.762 -5.207 -17.062 1 98.44 93 GLU A C 1
ATOM 720 O O . GLU A 1 93 ? 7.07 -6.215 -17.703 1 98.44 93 GLU A O 1
ATOM 725 N N . ASP A 1 94 ? 7.312 -4.043 -17.203 1 97.25 94 ASP A N 1
ATOM 726 C CA . ASP A 1 94 ? 8.43 -3.885 -18.125 1 97.25 94 ASP A CA 1
ATOM 727 C C . ASP A 1 94 ? 9.625 -4.719 -17.688 1 97.25 94 ASP A C 1
ATOM 729 O O . ASP A 1 94 ? 10.266 -5.379 -18.516 1 97.25 94 ASP A O 1
ATOM 733 N N . ARG A 1 95 ? 9.875 -4.684 -16.422 1 96.62 95 ARG A N 1
ATOM 734 C CA . ARG A 1 95 ? 11.031 -5.383 -15.875 1 96.62 95 ARG A CA 1
ATOM 735 C C . ARG A 1 95 ? 10.875 -6.895 -16.016 1 96.62 95 ARG A C 1
ATOM 737 O O . ARG A 1 95 ? 11.836 -7.594 -16.328 1 96.62 95 ARG A O 1
ATOM 744 N N . PHE A 1 96 ? 9.734 -7.367 -15.773 1 96.94 96 PHE A N 1
ATOM 745 C CA . PHE A 1 96 ? 9.469 -8.797 -15.773 1 96.94 96 PHE A CA 1
ATOM 746 C C . PHE A 1 96 ? 9.07 -9.281 -17.156 1 96.94 96 PHE A C 1
ATOM 748 O O . PHE A 1 96 ? 9.039 -10.484 -17.422 1 96.94 96 PHE A O 1
ATOM 755 N N . ASP A 1 97 ? 8.766 -8.336 -18.031 1 96.12 97 ASP A N 1
ATOM 756 C CA . ASP A 1 97 ? 8.297 -8.664 -19.375 1 96.12 97 ASP A CA 1
ATOM 757 C C . ASP A 1 97 ? 7.102 -9.609 -19.328 1 96.12 97 ASP A C 1
ATOM 759 O O . ASP A 1 97 ? 7.09 -10.641 -20 1 96.12 97 ASP A O 1
ATOM 763 N N . GLU A 1 98 ? 6.207 -9.375 -18.438 1 95.75 98 GLU A N 1
ATOM 764 C CA . GLU A 1 98 ? 4.953 -10.109 -18.297 1 95.75 98 GLU A CA 1
ATOM 765 C C . GLU A 1 98 ? 3.857 -9.227 -17.703 1 95.75 98 GLU A C 1
ATOM 767 O O . GLU A 1 98 ? 4.148 -8.234 -17.031 1 95.75 98 GLU A O 1
ATOM 772 N N . ALA A 1 99 ? 2.525 -9.523 -18.031 1 96.19 99 ALA A N 1
ATOM 773 C CA . ALA A 1 99 ? 1.389 -8.844 -17.406 1 96.19 99 ALA A CA 1
ATOM 774 C C . ALA A 1 99 ? 1.255 -9.234 -15.945 1 96.19 99 ALA A C 1
ATOM 776 O O . ALA A 1 99 ? 1.446 -10.398 -15.578 1 96.19 99 ALA A O 1
ATOM 777 N N . ILE A 1 100 ? 1.003 -8.297 -15.125 1 97.81 100 ILE A N 1
ATOM 778 C CA . ILE A 1 100 ? 0.842 -8.523 -13.695 1 97.81 100 ILE A CA 1
ATOM 779 C C . ILE A 1 100 ? -0.494 -7.945 -13.227 1 97.81 100 ILE A C 1
ATOM 781 O O . ILE A 1 100 ? -0.916 -6.883 -13.695 1 97.81 100 ILE A O 1
ATOM 785 N N . TYR A 1 101 ? -1.173 -8.672 -12.328 1 98.12 101 TYR A N 1
ATOM 786 C CA . TYR A 1 101 ? -2.432 -8.195 -11.773 1 98.12 101 TYR A CA 1
ATOM 787 C C . TYR A 1 101 ? -2.211 -6.957 -10.914 1 98.12 101 TYR A C 1
ATOM 789 O O . TYR A 1 101 ? -1.331 -6.945 -10.047 1 98.12 101 TYR A O 1
ATOM 797 N N . LYS A 1 102 ? -2.996 -5.977 -11.133 1 98.62 102 LYS A N 1
ATOM 798 C CA . LYS A 1 102 ? -2.938 -4.762 -10.328 1 98.62 102 LYS A CA 1
ATOM 799 C C . LYS A 1 102 ? -3.107 -5.0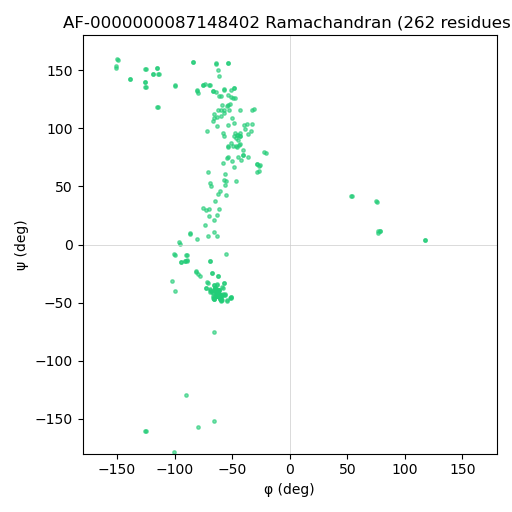74 -8.844 1 98.62 102 LYS A C 1
ATOM 801 O O . LYS A 1 102 ? -2.42 -4.496 -8 1 98.62 102 LYS A O 1
ATOM 806 N N . THR A 1 103 ? -4.02 -5.93 -8.5 1 98.75 103 THR A N 1
ATOM 807 C CA . THR A 1 103 ? -4.25 -6.355 -7.129 1 98.75 103 THR A CA 1
ATOM 808 C C . THR A 1 103 ? -2.945 -6.809 -6.477 1 98.75 103 THR A C 1
ATOM 810 O O . THR A 1 103 ? -2.643 -6.426 -5.348 1 98.75 103 THR A O 1
ATOM 813 N N . ASP A 1 104 ? -2.178 -7.602 -7.195 1 98.81 104 ASP A N 1
ATOM 814 C CA . ASP A 1 104 ? -0.904 -8.094 -6.684 1 98.81 104 ASP A CA 1
ATOM 815 C C . ASP A 1 104 ? 0.116 -6.965 -6.57 1 98.81 104 ASP A C 1
ATOM 817 O O . ASP A 1 104 ? 0.879 -6.902 -5.605 1 98.81 104 ASP A O 1
ATOM 821 N N . VAL A 1 105 ? 0.156 -6.023 -7.543 1 98.88 105 VAL A N 1
ATOM 822 C CA . VAL A 1 105 ? 1.116 -4.926 -7.523 1 98.88 105 VAL A CA 1
ATOM 823 C C . VAL A 1 105 ? 0.83 -4.008 -6.336 1 98.88 105 VAL A C 1
ATOM 825 O O . VAL A 1 105 ? 1.744 -3.641 -5.594 1 98.88 105 VAL A O 1
ATOM 828 N N . VAL A 1 106 ? -0.423 -3.645 -6.145 1 98.94 106 VAL A N 1
ATOM 829 C CA . VAL A 1 106 ? -0.808 -2.76 -5.051 1 98.94 106 VAL A CA 1
ATOM 830 C C . VAL A 1 106 ? -0.427 -3.393 -3.713 1 98.94 106 VAL A C 1
ATOM 832 O O . VAL A 1 106 ? 0.175 -2.738 -2.859 1 98.94 106 VAL A O 1
ATOM 835 N N . GLU A 1 107 ? -0.782 -4.668 -3.547 1 98.94 107 GLU A N 1
ATOM 836 C CA . GLU A 1 107 ? -0.43 -5.328 -2.293 1 98.94 107 GLU A CA 1
ATOM 837 C C . GLU A 1 107 ? 1.083 -5.453 -2.141 1 98.94 107 GLU A C 1
ATOM 839 O O . GLU A 1 107 ? 1.615 -5.297 -1.039 1 98.94 107 GLU A O 1
ATOM 844 N N . ALA A 1 108 ? 1.767 -5.723 -3.207 1 98.94 108 ALA A N 1
ATOM 845 C CA . ALA A 1 108 ? 3.223 -5.816 -3.148 1 98.94 108 ALA A CA 1
ATOM 846 C C . ALA A 1 108 ? 3.84 -4.488 -2.721 1 98.94 108 ALA A C 1
ATOM 848 O O . ALA A 1 108 ? 4.844 -4.465 -2.004 1 98.94 108 ALA A O 1
ATOM 849 N N . MET A 1 109 ? 3.273 -3.402 -3.23 1 99 109 MET A N 1
ATOM 850 C CA . MET A 1 109 ? 3.748 -2.088 -2.805 1 99 109 MET A CA 1
ATOM 851 C C . MET A 1 109 ? 3.561 -1.901 -1.303 1 99 109 MET A C 1
ATOM 853 O O . MET A 1 109 ? 4.457 -1.41 -0.617 1 99 109 MET A O 1
ATOM 857 N N . LEU A 1 110 ? 2.402 -2.301 -0.754 1 98.94 110 LEU A N 1
ATOM 858 C CA . LEU A 1 110 ? 2.158 -2.23 0.682 1 98.94 110 LEU A CA 1
ATOM 859 C C . LEU A 1 110 ? 3.178 -3.064 1.45 1 98.94 110 LEU A C 1
ATOM 861 O O . LEU A 1 110 ? 3.775 -2.586 2.416 1 98.94 110 LEU A O 1
ATOM 865 N N . VAL A 1 111 ? 3.381 -4.27 1.005 1 98.94 111 VAL A N 1
ATOM 866 C CA . VAL A 1 111 ? 4.305 -5.188 1.66 1 98.94 111 VAL A CA 1
ATOM 867 C C . VAL A 1 111 ? 5.723 -4.629 1.596 1 98.94 111 VAL A C 1
ATOM 869 O O . VAL A 1 111 ? 6.438 -4.617 2.6 1 98.94 111 VAL A O 1
ATOM 872 N N . ALA A 1 112 ? 6.086 -4.141 0.457 1 98.94 112 ALA A N 1
ATOM 873 C CA . ALA A 1 112 ? 7.418 -3.568 0.273 1 98.94 112 ALA A CA 1
ATOM 874 C C . ALA A 1 112 ? 7.637 -2.385 1.209 1 98.94 112 ALA A C 1
ATOM 876 O O . ALA A 1 112 ? 8.695 -2.266 1.832 1 98.94 112 ALA A O 1
ATOM 877 N N . GLY A 1 113 ? 6.691 -1.505 1.273 1 98.88 113 GLY A N 1
ATOM 878 C CA . GLY A 1 113 ? 6.789 -0.369 2.178 1 98.88 113 GLY A CA 1
ATOM 879 C C . GLY A 1 113 ? 6.969 -0.774 3.627 1 98.88 113 GLY A C 1
ATOM 880 O O . GLY A 1 113 ? 7.781 -0.186 4.344 1 98.88 113 GLY A O 1
ATOM 881 N N . GLY A 1 114 ? 6.246 -1.758 4.066 1 98.69 114 GLY A N 1
ATOM 882 C CA . GLY A 1 114 ? 6.324 -2.213 5.445 1 98.69 114 GLY A CA 1
ATOM 883 C C . GLY A 1 114 ? 7.613 -2.949 5.762 1 98.69 114 GLY A C 1
ATOM 884 O O . GLY A 1 114 ? 8.117 -2.879 6.883 1 98.69 114 GLY A O 1
ATOM 885 N N . GLU A 1 115 ? 8.125 -3.639 4.758 1 98.25 115 GLU A N 1
ATOM 886 C CA . GLU A 1 115 ? 9.281 -4.496 4.984 1 98.25 115 GLU A CA 1
ATOM 887 C C . GLU A 1 115 ? 10.578 -3.768 4.66 1 98.25 115 GLU A C 1
ATOM 889 O O . GLU A 1 115 ? 11.664 -4.234 5.012 1 98.25 115 GLU A O 1
ATOM 894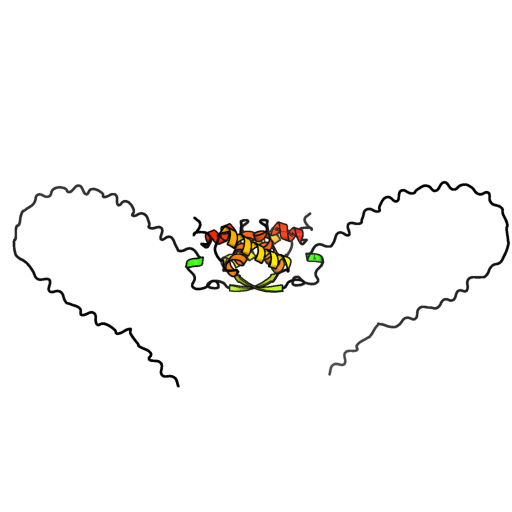 N N . GLY A 1 116 ? 10.469 -2.697 3.994 1 97.88 116 GLY A N 1
ATOM 895 C CA . GLY A 1 116 ? 11.688 -2.031 3.555 1 97.88 116 GLY A CA 1
ATOM 896 C C . GLY A 1 116 ? 12.352 -2.717 2.375 1 97.88 116 GLY A C 1
ATOM 897 O O . GLY A 1 116 ? 13.578 -2.822 2.32 1 97.88 116 GLY A O 1
ATOM 898 N N . THR A 1 117 ? 11.656 -3.223 1.498 1 98.5 117 THR A N 1
ATOM 899 C CA . THR A 1 117 ? 12.125 -3.869 0.278 1 98.5 117 THR A CA 1
ATOM 900 C C . THR A 1 117 ? 11.477 -3.236 -0.952 1 98.5 117 THR A C 1
ATOM 902 O O . THR A 1 117 ? 11.047 -2.082 -0.91 1 98.5 117 THR A O 1
ATOM 905 N N . THR A 1 118 ? 11.461 -3.898 -2.09 1 98.62 118 THR A N 1
ATOM 906 C CA . THR A 1 118 ? 10.867 -3.354 -3.307 1 98.62 118 THR A CA 1
ATOM 907 C C . THR A 1 118 ? 9.664 -4.18 -3.738 1 98.62 118 THR A C 1
ATOM 909 O O . THR A 1 118 ? 9.594 -5.379 -3.461 1 98.62 118 THR A O 1
ATOM 912 N N . PRO A 1 119 ? 8.711 -3.531 -4.43 1 98.88 119 PRO A N 1
ATOM 913 C CA . PRO A 1 119 ? 7.586 -4.312 -4.953 1 98.88 119 PRO A CA 1
ATOM 914 C C . PRO A 1 119 ? 8.039 -5.449 -5.871 1 98.88 119 PRO A C 1
ATOM 916 O O . PRO A 1 119 ? 7.43 -6.523 -5.871 1 98.88 119 PRO A O 1
ATOM 919 N N . GLU A 1 120 ? 9.109 -5.164 -6.566 1 98.5 120 GLU A N 1
ATOM 920 C CA . GLU A 1 120 ? 9.648 -6.188 -7.461 1 98.5 120 GLU A CA 1
ATOM 921 C C . GLU A 1 120 ? 10.078 -7.43 -6.684 1 98.5 120 GLU A C 1
ATOM 923 O O . GLU A 1 120 ? 9.781 -8.555 -7.09 1 98.5 120 GLU A O 1
ATOM 928 N N . ALA A 1 121 ? 10.758 -7.254 -5.617 1 98.31 121 ALA A N 1
ATOM 929 C CA . ALA A 1 121 ? 11.211 -8.367 -4.789 1 98.31 121 ALA A CA 1
ATOM 930 C C . ALA A 1 121 ? 10.039 -9.148 -4.219 1 98.31 121 ALA A C 1
ATOM 932 O O . ALA A 1 121 ? 10.07 -10.383 -4.168 1 98.31 121 ALA A O 1
ATOM 933 N N . VAL A 1 122 ? 8.992 -8.508 -3.805 1 98.69 122 VAL A N 1
ATOM 934 C CA . VAL A 1 122 ? 7.801 -9.141 -3.25 1 98.69 122 VAL A CA 1
ATOM 935 C C . VAL A 1 122 ? 7.102 -9.961 -4.332 1 98.69 122 VAL A C 1
ATOM 937 O O . VAL A 1 122 ? 6.734 -11.117 -4.109 1 98.69 122 VAL A O 1
ATOM 940 N N . LEU A 1 123 ? 6.934 -9.359 -5.512 1 98.62 123 LEU A N 1
ATOM 941 C CA . LEU A 1 123 ? 6.277 -10.031 -6.625 1 98.62 123 LEU A CA 1
ATOM 942 C C . LEU A 1 123 ? 7.07 -11.258 -7.059 1 98.62 123 LEU A C 1
ATOM 944 O O . LEU A 1 123 ? 6.484 -12.281 -7.426 1 98.62 123 LEU A O 1
ATOM 948 N N . GLN A 1 124 ? 8.375 -11.164 -6.965 1 97.75 124 GLN A N 1
ATOM 949 C CA . GLN A 1 124 ? 9.203 -12.328 -7.27 1 97.75 124 GLN A CA 1
ATOM 950 C C . GLN A 1 124 ? 8.961 -13.453 -6.266 1 97.75 124 GLN A C 1
ATOM 952 O O . GLN A 1 124 ? 8.844 -14.617 -6.648 1 97.75 124 GLN A O 1
ATOM 957 N N . ARG A 1 125 ? 8.805 -13.102 -5.016 1 96.81 125 ARG A N 1
ATOM 958 C CA . ARG A 1 125 ? 8.477 -14.086 -3.99 1 96.81 125 ARG A CA 1
ATOM 959 C C . ARG A 1 125 ? 7.129 -14.742 -4.273 1 96.81 125 ARG A C 1
ATOM 961 O O . ARG A 1 125 ? 6.91 -15.906 -3.926 1 96.81 125 ARG A O 1
ATOM 968 N N . TRP A 1 126 ? 6.277 -14.039 -4.941 1 96.88 126 TRP A N 1
ATOM 969 C CA . TRP A 1 126 ? 4.934 -14.539 -5.203 1 96.88 126 TRP A CA 1
ATOM 970 C C . TRP A 1 126 ? 4.891 -15.328 -6.508 1 96.88 126 TRP A C 1
ATOM 972 O O . TRP A 1 126 ? 3.855 -15.906 -6.859 1 96.88 126 TRP A O 1
ATOM 982 N N . GLY A 1 127 ? 6.027 -15.266 -7.293 1 96 127 GLY A N 1
ATOM 983 C CA . GLY A 1 127 ? 6.109 -16.141 -8.453 1 96 127 GLY A CA 1
ATOM 984 C C . GLY A 1 127 ? 6.199 -15.383 -9.766 1 96 127 GLY A C 1
ATOM 985 O O . GLY A 1 127 ? 6.184 -15.984 -10.844 1 96 127 GLY A O 1
ATOM 986 N N . TYR A 1 128 ? 6.277 -14.086 -9.703 1 96.88 128 TYR A N 1
ATOM 987 C CA . TYR A 1 128 ? 6.426 -13.305 -10.93 1 96.88 128 TYR A CA 1
ATOM 988 C C . TYR A 1 128 ? 7.887 -13.227 -11.352 1 96.88 128 TYR A C 1
ATOM 990 O O . TYR A 1 128 ? 8.789 -13.383 -10.523 1 96.88 128 TYR A O 1
ATOM 998 N N . GLY A 1 129 ? 8.094 -12.969 -12.672 1 93.69 129 GLY A N 1
ATOM 999 C CA . GLY A 1 129 ? 9.438 -12.742 -13.195 1 93.69 129 GLY A CA 1
ATOM 1000 C C . GLY A 1 129 ? 10.242 -14.016 -13.352 1 93.69 129 GLY A C 1
ATOM 1001 O O . GLY A 1 129 ? 11.469 -13.977 -13.438 1 93.69 129 GLY A O 1
ATOM 1002 N N . MET A 1 130 ? 9.719 -15.164 -13.258 1 83.62 130 MET A N 1
ATOM 1003 C CA . MET A 1 130 ? 10.391 -16.469 -13.344 1 83.62 130 MET A CA 1
ATOM 1004 C C . MET A 1 130 ? 10.641 -16.844 -14.797 1 83.62 130 MET A C 1
ATOM 1006 O O . MET A 1 130 ? 11.523 -17.656 -15.086 1 83.62 130 MET A O 1
ATOM 1010 N N . LYS A 1 131 ? 9.875 -16.344 -15.656 1 73.44 131 LYS A N 1
ATOM 1011 C CA . LYS A 1 131 ? 10.078 -16.703 -17.047 1 73.44 131 LYS A CA 1
ATOM 1012 C C . LYS A 1 131 ? 11.414 -16.172 -17.578 1 73.44 131 LYS A C 1
ATOM 1014 O O . LYS A 1 131 ? 12.008 -16.75 -18.484 1 73.44 131 LYS A O 1
ATOM 1019 N N . ASN A 1 132 ? 11.789 -15.031 -17.109 1 59.97 132 ASN A N 1
ATOM 1020 C CA . ASN A 1 132 ? 13 -14.414 -17.641 1 59.97 132 ASN A CA 1
ATOM 1021 C C . ASN A 1 132 ? 14.242 -14.906 -16.906 1 59.97 132 ASN A C 1
ATOM 1023 O O . ASN A 1 132 ? 15.344 -14.398 -17.125 1 59.97 132 ASN A O 1
ATOM 1027 N N . ARG A 1 133 ? 14.094 -15.938 -16.031 1 53.72 133 ARG A N 1
ATOM 1028 C CA . ARG A 1 133 ? 15.289 -16.531 -15.445 1 53.72 133 ARG A CA 1
ATOM 1029 C C . ARG A 1 133 ? 15.633 -17.859 -16.109 1 53.72 133 ARG A C 1
ATOM 1031 O O . ARG A 1 133 ? 14.742 -18.578 -16.562 1 53.72 133 ARG A O 1
ATOM 1038 N N . MET B 1 1 ? -44.562 19.109 22.562 1 23.23 1 MET B N 1
ATOM 1039 C CA . MET B 1 1 ? -44.312 20 21.438 1 23.23 1 MET B CA 1
ATOM 1040 C C . MET B 1 1 ? -43.281 21.078 21.797 1 23.23 1 MET B C 1
ATOM 1042 O O . MET B 1 1 ? -43.625 22.047 22.484 1 23.23 1 MET B O 1
ATOM 1046 N N . LYS B 1 2 ? -42.031 20.766 22.344 1 30.52 2 LYS B N 1
ATOM 1047 C CA . LYS B 1 2 ? -41.188 21.469 23.281 1 30.52 2 LYS B CA 1
ATOM 1048 C C . LYS B 1 2 ? -40.562 22.703 22.641 1 30.52 2 LYS B C 1
ATOM 1050 O O . LYS B 1 2 ? -39.906 22.609 21.594 1 30.52 2 LYS B O 1
ATOM 1055 N N . SER B 1 3 ? -41.031 24.078 22.75 1 25.98 3 SER B N 1
ATOM 1056 C CA . SER B 1 3 ? -40.906 25.391 22.109 1 25.98 3 SER B CA 1
ATOM 1057 C C . SER B 1 3 ? -39.5 25.953 22.312 1 25.98 3 SER B C 1
ATOM 1059 O O . SER B 1 3 ? -39.219 26.562 23.359 1 25.98 3 SER B O 1
ATOM 1061 N N . GLY B 1 4 ? -38.344 25.359 22.078 1 33.75 4 GLY B N 1
ATOM 1062 C CA . GLY B 1 4 ? -37.031 25.875 22.469 1 33.75 4 GLY B CA 1
ATOM 1063 C C . GLY B 1 4 ? -36.656 27.172 21.75 1 33.75 4 GLY B C 1
ATOM 1064 O O . GLY B 1 4 ? -36.844 27.281 20.531 1 33.75 4 GLY B O 1
ATOM 1065 N N . ALA B 1 5 ? -36.625 28.375 22.406 1 34.09 5 ALA B N 1
ATOM 1066 C CA . ALA B 1 5 ? -36.375 29.797 22.156 1 34.09 5 ALA B CA 1
ATOM 1067 C C . ALA B 1 5 ? -35.031 30 21.484 1 34.09 5 ALA B C 1
ATOM 1069 O O . ALA B 1 5 ? -34 29.562 21.984 1 34.09 5 ALA B O 1
ATOM 1070 N N . GLY B 1 6 ? -34.875 30.266 20.094 1 34.78 6 GLY B N 1
ATOM 1071 C CA . GLY B 1 6 ? -33.875 30.531 19.062 1 34.78 6 GLY B CA 1
ATOM 1072 C C . GLY B 1 6 ? -33.219 31.891 19.219 1 34.78 6 GLY B C 1
ATOM 1073 O O . GLY B 1 6 ? -33.812 32.906 18.859 1 34.78 6 GLY B O 1
ATOM 1074 N N . ASP B 1 7 ? -32.625 32.312 20.422 1 33.53 7 ASP B N 1
ATOM 1075 C CA . ASP B 1 7 ? -32.125 33.656 20.719 1 33.53 7 ASP B CA 1
ATOM 1076 C C . ASP B 1 7 ? -31.062 34.062 19.703 1 33.53 7 ASP B C 1
ATOM 1078 O O . ASP B 1 7 ? -30.047 33.375 19.516 1 33.53 7 ASP B O 1
ATOM 1082 N N . ASP B 1 8 ? -31.359 34.844 18.562 1 40 8 ASP B N 1
ATOM 1083 C CA . ASP B 1 8 ? -30.656 35.344 17.375 1 40 8 ASP B CA 1
ATOM 1084 C C . ASP B 1 8 ? -29.656 36.438 17.734 1 40 8 ASP B C 1
ATOM 1086 O O . ASP B 1 8 ? -30.047 37.562 18.078 1 40 8 ASP B O 1
ATOM 1090 N N . PRO B 1 9 ? -28.578 36.406 18.5 1 39.47 9 PRO B N 1
ATOM 1091 C CA . PRO B 1 9 ? -27.812 37.5 19.125 1 39.47 9 PRO B CA 1
ATOM 1092 C C . PRO B 1 9 ? -27.172 38.438 18.109 1 39.47 9 PRO B C 1
ATOM 1094 O O . PRO B 1 9 ? -26.203 39.125 18.422 1 39.47 9 PRO B O 1
ATOM 1097 N N . PHE B 1 10 ? -27.422 38.344 16.812 1 37.03 10 PHE B N 1
ATOM 1098 C CA . PHE B 1 10 ? -26.703 39.094 15.773 1 37.03 10 PHE B CA 1
ATOM 1099 C C . PHE B 1 10 ? -27.062 40.562 15.844 1 37.03 10 PHE B C 1
ATOM 1101 O O . PHE B 1 10 ? -27.047 41.281 14.82 1 37.03 10 PHE B O 1
ATOM 1108 N N . ALA B 1 11 ? -27.5 41.062 17 1 28.31 11 ALA B N 1
ATOM 1109 C CA . ALA B 1 11 ? -27.984 42.438 17.031 1 28.31 11 ALA B CA 1
ATOM 1110 C C . ALA B 1 11 ? -26.953 43.375 16.406 1 28.31 11 ALA B C 1
ATOM 1112 O O . ALA B 1 11 ? -25.75 43.156 16.484 1 28.31 11 ALA B O 1
ATOM 1113 N N . ASP B 1 12 ? -27.359 44.281 15.516 1 30.34 12 ASP B N 1
ATOM 1114 C CA . ASP B 1 12 ? -27.062 45.219 14.445 1 30.34 12 ASP B CA 1
ATOM 1115 C C . ASP B 1 12 ? -26.297 46.438 14.969 1 30.34 12 ASP B C 1
ATOM 1117 O O . ASP B 1 12 ? -26.281 47.5 14.336 1 30.34 12 ASP B O 1
ATOM 1121 N N . ASP B 1 13 ? -25.406 46.344 16.094 1 28.8 13 ASP B N 1
ATOM 1122 C CA . ASP B 1 13 ? -25.109 47.625 16.734 1 28.8 13 ASP B CA 1
ATOM 1123 C C . ASP B 1 13 ? -24.516 48.625 15.727 1 28.8 13 ASP B C 1
ATOM 1125 O O . ASP B 1 13 ? -23.625 48.281 14.961 1 28.8 13 ASP B O 1
ATOM 1129 N N . SER B 1 14 ? -25.219 49.719 15.383 1 29.08 14 SER B N 1
ATOM 1130 C CA . SER B 1 14 ? -25.25 50.906 14.547 1 29.08 14 SER B CA 1
ATOM 1131 C C . SER B 1 14 ? -24.031 51.781 14.797 1 29.08 14 SER B C 1
ATOM 1133 O O . SER B 1 14 ? -23.766 52.188 15.938 1 29.08 14 SER B O 1
ATOM 1135 N N . PRO B 1 15 ? -22.906 51.625 13.984 1 25.78 15 PRO B N 1
ATOM 1136 C CA . PRO B 1 15 ? -21.688 52.438 14.086 1 25.78 15 PRO B CA 1
ATOM 1137 C C . PRO B 1 15 ? -21.938 53.938 14.109 1 25.78 15 PRO B C 1
ATOM 1139 O O . PRO B 1 15 ? -22.906 54.406 13.492 1 25.78 15 PRO B O 1
ATOM 1142 N N . LEU B 1 16 ? -21.719 54.531 15.281 1 22.39 16 LEU B N 1
ATOM 1143 C CA . LEU B 1 16 ? -21.844 55.938 15.656 1 22.39 16 LEU B CA 1
ATOM 1144 C C . LEU B 1 16 ? -21.062 56.844 14.711 1 22.39 16 LEU B C 1
ATOM 1146 O O . LEU B 1 16 ? -19.938 56.5 14.32 1 22.39 16 LEU B O 1
ATOM 1150 N N . ASP B 1 17 ? -21.672 57.688 13.984 1 26.39 17 ASP B N 1
ATOM 1151 C CA . ASP B 1 17 ? -21.516 58.688 12.93 1 26.39 17 ASP B CA 1
ATOM 1152 C C . ASP B 1 17 ? -20.625 59.844 13.383 1 26.39 17 ASP B C 1
ATOM 1154 O O . ASP B 1 17 ? -20.547 60.875 12.719 1 26.39 17 ASP B O 1
ATOM 1158 N N . GLU B 1 18 ? -19.688 59.562 14.406 1 23.41 18 GLU B N 1
ATOM 1159 C CA . GLU B 1 18 ? -19.266 60.844 14.953 1 23.41 18 GLU B CA 1
ATOM 1160 C C . GLU B 1 18 ? -18.625 61.719 13.883 1 23.41 18 GLU B C 1
ATOM 1162 O O . GLU B 1 18 ? -17.75 61.281 13.141 1 23.41 18 GLU B O 1
ATOM 1167 N N . SER B 1 19 ? -19.25 62.812 13.602 1 24.28 19 SER B N 1
ATOM 1168 C CA . SER B 1 19 ? -19.25 63.906 12.617 1 24.28 19 SER B CA 1
ATOM 1169 C C . SER B 1 19 ? -18.047 64.812 12.789 1 24.28 19 SER B C 1
ATOM 1171 O O . SER B 1 19 ? -17.938 65.812 12.133 1 24.28 19 SER B O 1
ATOM 1173 N N . ASP B 1 20 ? -17.078 64.438 13.68 1 23.47 20 ASP B N 1
ATOM 1174 C CA . ASP B 1 20 ? -16.5 65.688 14.172 1 23.47 20 ASP B CA 1
ATOM 1175 C C . ASP B 1 20 ? -15.758 66.438 13.062 1 23.47 20 ASP B C 1
ATOM 1177 O O . ASP B 1 20 ? -14.93 65.875 12.359 1 23.47 20 ASP B O 1
ATOM 1181 N N . GLU B 1 21 ? -16.375 67.5 12.609 1 26 21 GLU B N 1
ATOM 1182 C CA . GLU B 1 21 ? -16.156 68.562 11.594 1 26 21 GLU B CA 1
ATOM 1183 C C . GLU B 1 21 ? -14.859 69.312 11.867 1 26 21 GLU B C 1
ATOM 1185 O O . GLU B 1 21 ? -14.742 70 12.883 1 26 21 GLU B O 1
ATOM 1190 N N . MET B 1 22 ? -13.742 68.625 11.656 1 24.3 22 MET B N 1
ATOM 1191 C CA . MET B 1 22 ? -12.453 69.312 11.93 1 24.3 22 MET B CA 1
ATOM 1192 C C . MET B 1 22 ? -12.344 70.625 11.195 1 24.3 22 MET B C 1
ATOM 1194 O O . MET B 1 22 ? -12.688 70.688 10.016 1 24.3 22 MET B O 1
ATOM 1198 N N . PRO B 1 23 ? -12 71.625 12.039 1 25.12 23 PRO B N 1
ATOM 1199 C CA . PRO B 1 23 ? -11.984 73.062 11.758 1 25.12 23 PRO B CA 1
ATOM 1200 C C . PRO B 1 23 ? -11 73.438 10.648 1 25.12 23 PRO B C 1
ATOM 1202 O O . PRO B 1 23 ? -10.047 72.688 10.398 1 25.12 23 PRO B O 1
ATOM 1205 N N . ASP B 1 24 ? -11.312 74.562 9.867 1 24.09 24 ASP B N 1
ATOM 1206 C CA . ASP B 1 24 ? -11.055 75.188 8.578 1 24.09 24 ASP B CA 1
ATOM 1207 C C . ASP B 1 24 ? -9.727 75.938 8.586 1 24.09 24 ASP B C 1
ATOM 1209 O O . ASP B 1 24 ? -9.391 76.625 7.613 1 24.09 24 ASP B O 1
ATOM 1213 N N . GLY B 1 25 ? -8.953 75.875 9.625 1 23 25 GLY B N 1
ATOM 1214 C CA . GLY B 1 25 ? -8.242 77.125 9.703 1 23 25 GLY B CA 1
ATOM 1215 C C . GLY B 1 25 ? -7.371 77.375 8.492 1 23 25 GLY B C 1
ATOM 1216 O O . GLY B 1 25 ? -6.926 76.438 7.82 1 23 25 GLY B O 1
ATOM 1217 N N . ASN B 1 26 ? -7.332 78.75 8.148 1 22.39 26 ASN B N 1
ATOM 1218 C CA . ASN B 1 26 ? -7.043 79.625 7.02 1 22.39 26 ASN B CA 1
ATOM 1219 C C . ASN B 1 26 ? -5.574 79.562 6.613 1 22.39 26 ASN B C 1
ATOM 1221 O O . ASN B 1 26 ? -4.746 79 7.359 1 22.39 26 ASN B O 1
ATOM 1225 N N . ASP B 1 27 ? -5.062 80.75 6.016 1 23 27 ASP B N 1
ATOM 1226 C CA . ASP B 1 27 ? -4.562 81.188 4.715 1 23 27 ASP B CA 1
ATOM 1227 C C . ASP B 1 27 ? -3.039 81.25 4.715 1 23 27 ASP B C 1
ATOM 1229 O O . ASP B 1 27 ? -2.41 81.25 3.654 1 23 27 ASP B O 1
ATOM 1233 N N . ALA B 1 28 ? -2.297 81.562 5.844 1 26.33 28 ALA B N 1
ATOM 1234 C CA . ALA B 1 28 ? -1.356 82.625 5.516 1 26.33 28 ALA B CA 1
ATOM 1235 C C . ALA B 1 28 ? -0.211 82.062 4.652 1 26.33 28 ALA B C 1
ATOM 1237 O O . ALA B 1 28 ? 0.169 80.938 4.762 1 26.33 28 ALA B O 1
ATOM 1238 N N . PRO B 1 29 ? 0.162 82.875 3.602 1 26.23 29 PRO B N 1
ATOM 1239 C CA . PRO B 1 29 ? 0.935 82.625 2.377 1 26.23 29 PRO B CA 1
ATOM 1240 C C . PRO B 1 29 ? 2.432 82.5 2.643 1 26.23 29 PRO B C 1
ATOM 1242 O O . PRO B 1 29 ? 3.217 82.375 1.702 1 26.23 29 PRO B O 1
ATOM 1245 N N . ALA B 1 30 ? 2.84 82 3.797 1 25.14 30 ALA B N 1
ATOM 1246 C CA . ALA B 1 30 ? 4.219 82.438 3.955 1 25.14 30 ALA B CA 1
ATOM 1247 C C . ALA B 1 30 ? 5.113 81.875 2.863 1 25.14 30 ALA B C 1
ATOM 1249 O O . ALA B 1 30 ? 4.996 80.688 2.516 1 25.14 30 ALA B O 1
ATOM 1250 N N . ASP B 1 31 ? 5.527 82.75 2 1 25.55 31 ASP B N 1
ATOM 1251 C CA . ASP B 1 31 ? 6.305 82.562 0.773 1 25.55 31 ASP B CA 1
ATOM 1252 C C . ASP B 1 31 ? 7.703 82.062 1.072 1 25.55 31 ASP B C 1
ATOM 1254 O O . ASP B 1 31 ? 8.664 82.375 0.38 1 25.55 31 ASP B O 1
ATOM 1258 N N . ASP B 1 32 ? 7.918 81.438 2.281 1 27.42 32 ASP B N 1
ATOM 1259 C CA . ASP B 1 32 ? 9.367 81.438 2.475 1 27.42 32 ASP B CA 1
ATOM 1260 C C . ASP B 1 32 ? 10.055 80.625 1.38 1 27.42 32 ASP B C 1
ATOM 1262 O O . ASP B 1 32 ? 9.578 79.562 0.996 1 27.42 32 ASP B O 1
ATOM 1266 N N . GLU B 1 33 ? 10.844 81.312 0.588 1 30.11 33 GLU B N 1
ATOM 1267 C CA . GLU B 1 33 ? 11.711 80.875 -0.509 1 30.11 33 GLU B CA 1
ATOM 1268 C C . GLU B 1 33 ? 12.703 79.812 -0.051 1 30.11 33 GLU B C 1
ATOM 1270 O O . GLU B 1 33 ? 13.578 80.062 0.768 1 30.11 33 GLU B O 1
ATOM 1275 N N . LYS B 1 34 ? 12.305 78.688 0.42 1 31.23 34 LYS B N 1
ATOM 1276 C CA . LYS B 1 34 ? 13.336 77.812 0.946 1 31.23 34 LYS B CA 1
ATOM 1277 C C . LYS B 1 34 ? 14.297 77.375 -0.157 1 31.23 34 LYS B C 1
ATOM 1279 O O . LYS B 1 34 ? 13.867 77.062 -1.274 1 31.23 34 LYS B O 1
ATOM 1284 N N . PRO B 1 35 ? 15.578 77.5 0.121 1 35.69 35 PRO B N 1
ATOM 1285 C CA . PRO B 1 35 ? 16.672 77.125 -0.752 1 35.69 35 PRO B CA 1
ATOM 1286 C C . PRO B 1 35 ? 16.641 75.625 -1.107 1 35.69 35 PRO B C 1
ATOM 1288 O O . PRO B 1 35 ? 16.062 74.812 -0.362 1 35.69 35 PRO B O 1
ATOM 1291 N N . SER B 1 36 ? 16.688 75.25 -2.361 1 30.56 36 SER B N 1
ATOM 1292 C CA . SER B 1 36 ? 16.641 73.938 -3.084 1 30.56 36 SER B CA 1
ATOM 1293 C C . SER B 1 36 ? 17.734 73 -2.613 1 30.56 36 SER B C 1
ATOM 1295 O O . SER B 1 36 ? 18.922 73.25 -2.91 1 30.56 36 SER B O 1
ATOM 1297 N N . GLN B 1 37 ? 17.844 72.688 -1.294 1 32.31 37 GLN B N 1
ATOM 1298 C CA . GLN B 1 37 ? 18.891 71.688 -1.008 1 32.31 37 GLN B CA 1
ATOM 1299 C C . GLN B 1 37 ? 18.703 70.438 -1.836 1 32.31 37 GLN B C 1
ATOM 1301 O O . GLN B 1 37 ? 17.578 70 -2.084 1 32.31 37 GLN B O 1
ATOM 1306 N N . SER B 1 38 ? 19.688 70.062 -2.707 1 36.94 38 SER B N 1
ATOM 1307 C CA . SER B 1 38 ? 19.906 68.875 -3.543 1 36.94 38 SER B CA 1
ATOM 1308 C C . SER B 1 38 ? 19.828 67.625 -2.719 1 36.94 38 SER B C 1
ATOM 1310 O O . SER B 1 38 ? 20.625 67.438 -1.8 1 36.94 38 SER B O 1
ATOM 1312 N N . SER B 1 39 ? 18.656 67.188 -2.32 1 35.94 39 SER B N 1
ATOM 1313 C CA . SER B 1 39 ? 18.469 65.938 -1.603 1 35.94 39 SER B CA 1
ATOM 1314 C C . SER B 1 39 ? 19.094 64.75 -2.365 1 35.94 39 SER B C 1
ATOM 1316 O O . SER B 1 39 ? 18.703 64.5 -3.504 1 35.94 39 SER B O 1
ATOM 1318 N N . THR B 1 40 ? 20.406 64.5 -2.182 1 40.06 40 THR B N 1
ATOM 1319 C CA . THR B 1 40 ? 21.016 63.281 -2.6 1 40.06 40 THR B CA 1
ATOM 1320 C C . THR B 1 40 ? 20.156 62.094 -2.18 1 40.06 40 THR B C 1
ATOM 1322 O O . THR B 1 40 ? 19.891 61.875 -0.991 1 40.06 40 THR B O 1
ATOM 1325 N N . ALA B 1 41 ? 19.312 61.656 -3.094 1 40.59 41 ALA B N 1
ATOM 1326 C CA . ALA B 1 41 ? 18.5 60.438 -2.938 1 40.59 41 ALA B CA 1
ATOM 1327 C C . ALA B 1 41 ? 19.344 59.25 -2.537 1 40.59 41 ALA B C 1
ATOM 1329 O O . ALA B 1 41 ? 20.297 58.875 -3.236 1 40.59 41 ALA B O 1
ATOM 1330 N N . GLU B 1 42 ? 19.594 59 -1.255 1 42.44 42 GLU B N 1
ATOM 1331 C CA . GLU B 1 42 ? 20.125 57.719 -0.833 1 42.44 42 GLU B CA 1
ATOM 1332 C C . GLU B 1 42 ? 19.344 56.562 -1.473 1 42.44 42 GLU B C 1
ATOM 1334 O O . GLU B 1 42 ? 18.125 56.5 -1.373 1 42.44 42 GLU B O 1
ATOM 1339 N N . GLU B 1 43 ? 19.859 56.031 -2.58 1 42.75 43 GLU B N 1
ATOM 1340 C CA . GLU B 1 43 ? 19.375 54.75 -3.102 1 42.75 43 GLU B CA 1
ATOM 1341 C C . GLU B 1 43 ? 19.234 53.719 -1.987 1 42.75 43 GLU B C 1
ATOM 1343 O O . GLU B 1 43 ? 20.234 53.281 -1.411 1 42.75 43 GLU B O 1
ATOM 1348 N N . ARG B 1 44 ? 18.188 53.844 -1.168 1 44.91 44 ARG B N 1
ATOM 1349 C CA . ARG B 1 44 ? 17.906 52.719 -0.277 1 44.91 44 ARG B CA 1
ATOM 1350 C C . ARG B 1 44 ? 17.953 51.375 -1.032 1 44.91 44 ARG B C 1
ATOM 1352 O O . ARG B 1 44 ? 17.25 51.188 -2.027 1 44.91 44 ARG B O 1
ATOM 1359 N N . GLU B 1 45 ? 19.109 50.75 -1.058 1 47.25 45 GLU B N 1
ATOM 1360 C CA . GLU B 1 45 ? 19.125 49.344 -1.43 1 47.25 45 GLU B CA 1
ATOM 1361 C C . GLU B 1 45 ? 17.953 48.594 -0.811 1 47.25 45 GLU B C 1
ATOM 1363 O O . GLU B 1 45 ? 17.844 48.5 0.414 1 47.25 45 GLU B O 1
ATOM 1368 N N . THR B 1 46 ? 16.812 48.688 -1.41 1 46.66 46 THR B N 1
ATOM 1369 C CA . THR B 1 46 ? 15.75 47.75 -1.015 1 46.66 46 THR B CA 1
ATOM 1370 C C . THR B 1 46 ? 16.297 46.344 -0.787 1 46.66 46 THR B C 1
ATOM 1372 O O . THR B 1 46 ? 16.734 45.688 -1.732 1 46.66 46 THR B O 1
ATOM 1375 N N . THR B 1 47 ? 16.953 46.094 0.335 1 50.72 47 THR B N 1
ATOM 1376 C CA . THR B 1 47 ? 17.188 44.688 0.672 1 50.72 47 THR B CA 1
ATOM 1377 C C . THR B 1 47 ? 15.961 43.875 0.332 1 50.72 47 THR B C 1
ATOM 1379 O O . THR B 1 47 ? 14.836 44.188 0.719 1 50.72 47 THR B O 1
ATOM 1382 N N . PRO B 1 48 ? 16 43.125 -0.816 1 50.38 48 PRO B N 1
ATOM 1383 C CA . PRO B 1 48 ? 14.852 42.25 -1.013 1 50.38 48 PRO B CA 1
ATOM 1384 C C . PRO B 1 48 ? 14.344 41.625 0.295 1 50.38 48 PRO B C 1
ATOM 1386 O O . PRO B 1 48 ? 15.141 41.219 1.14 1 50.38 48 PRO B O 1
ATOM 1389 N N . ARG B 1 49 ? 13.25 42.125 0.812 1 51.31 49 ARG B N 1
ATOM 1390 C CA . ARG B 1 49 ? 12.609 41.375 1.899 1 51.31 49 ARG B CA 1
ATOM 1391 C C . ARG B 1 49 ? 12.805 39.875 1.733 1 51.31 49 ARG B C 1
ATOM 1393 O O . ARG B 1 49 ? 12.797 39.375 0.612 1 51.31 49 ARG B O 1
ATOM 1400 N N . PRO B 1 50 ? 13.508 39.188 2.631 1 49.34 50 PRO B N 1
ATOM 1401 C CA . PRO B 1 50 ? 13.484 37.75 2.473 1 49.34 50 PRO B CA 1
ATOM 1402 C C . PRO B 1 50 ? 12.156 37.219 1.943 1 49.34 50 PRO B C 1
ATOM 1404 O O . PRO B 1 50 ? 11.094 37.656 2.385 1 49.34 50 PRO B O 1
ATOM 1407 N N . GLN B 1 51 ? 12.016 36.969 0.69 1 45.91 51 GLN B N 1
ATOM 1408 C CA . GLN B 1 51 ? 10.859 36.156 0.282 1 45.91 51 GLN B CA 1
ATOM 1409 C C . GLN B 1 51 ? 10.336 35.312 1.439 1 45.91 51 GLN B C 1
ATOM 1411 O O . GLN B 1 51 ? 11.07 34.5 1.991 1 45.91 51 GLN B O 1
ATOM 1416 N N . THR B 1 52 ? 9.586 35.812 2.357 1 47.25 52 THR B N 1
ATOM 1417 C CA . THR B 1 52 ? 8.859 34.938 3.26 1 47.25 52 THR B CA 1
ATOM 1418 C C . THR B 1 52 ? 8.547 33.594 2.578 1 47.25 52 THR B C 1
ATOM 1420 O O . THR B 1 52 ? 7.766 33.562 1.625 1 47.25 52 THR B O 1
ATOM 1423 N N . GLN B 1 53 ? 9.438 32.75 2.295 1 49.62 53 GLN B N 1
ATOM 1424 C CA . GLN B 1 53 ? 9.039 31.391 1.929 1 49.62 53 GLN B CA 1
ATOM 1425 C C . GLN B 1 53 ? 7.695 31.031 2.559 1 49.62 53 GLN B C 1
ATOM 1427 O O . GLN B 1 53 ? 7.613 30.797 3.768 1 49.62 53 GLN B O 1
ATOM 1432 N N . THR B 1 54 ? 6.668 31.672 2.238 1 53.22 54 THR B N 1
ATOM 1433 C CA . THR B 1 54 ? 5.359 31.234 2.709 1 53.22 54 THR B CA 1
ATOM 1434 C C . THR B 1 54 ? 5.355 29.734 2.975 1 53.22 54 THR B C 1
ATOM 1436 O O . THR B 1 54 ? 5.434 28.938 2.041 1 53.22 54 THR B O 1
ATOM 1439 N N . GLN B 1 55 ? 6.062 29.234 3.955 1 63.62 55 GLN B N 1
ATOM 1440 C CA . GLN B 1 55 ? 6.176 27.844 4.348 1 63.62 55 GLN B CA 1
ATOM 1441 C C . GLN B 1 55 ? 4.809 27.156 4.363 1 63.62 55 GLN B C 1
ATOM 1443 O O . GLN B 1 55 ? 3.939 27.516 5.156 1 63.62 55 GLN B O 1
ATOM 1448 N N . THR B 1 56 ? 4.32 26.625 3.215 1 80.88 56 THR B N 1
ATOM 1449 C CA . THR B 1 56 ? 3.045 25.922 3.146 1 80.88 56 THR B CA 1
ATOM 1450 C C . THR B 1 56 ? 2.945 24.875 4.254 1 80.88 56 THR B C 1
ATOM 1452 O O . THR B 1 56 ? 3.932 24.203 4.574 1 80.88 56 THR B O 1
ATOM 14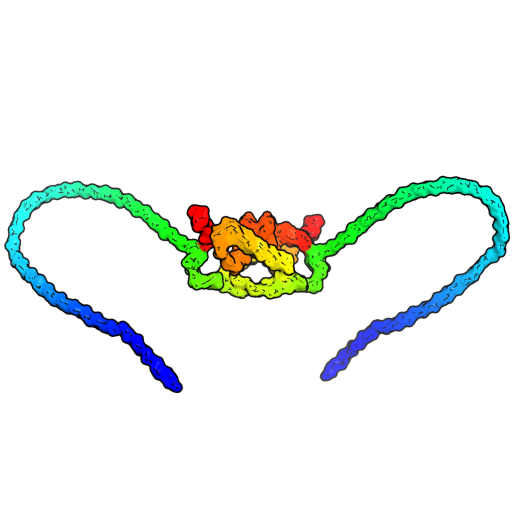55 N N . LEU B 1 57 ? 1.883 24.953 5.039 1 90.38 57 LEU B N 1
ATOM 1456 C CA . LEU B 1 57 ? 1.597 23.984 6.09 1 90.38 57 LEU B CA 1
ATOM 1457 C C . LEU B 1 57 ? 1.713 22.547 5.562 1 90.38 57 LEU B C 1
ATOM 1459 O O . LEU B 1 57 ? 1.279 22.266 4.445 1 90.38 57 LEU B O 1
ATOM 1463 N N . PRO B 1 58 ? 2.383 21.75 6.359 1 92.56 58 PRO B N 1
ATOM 1464 C CA . PRO B 1 58 ? 2.445 20.344 5.957 1 92.56 58 PRO B CA 1
ATOM 1465 C C . PRO B 1 58 ? 1.064 19.75 5.699 1 92.56 58 PRO B C 1
ATOM 1467 O O . PRO B 1 58 ? 0.062 20.25 6.211 1 92.56 58 PRO B O 1
ATOM 1470 N N . TYR B 1 59 ? 1.115 18.719 4.902 1 92.12 59 TYR B N 1
ATOM 1471 C CA . TYR B 1 59 ? -0.065 18.094 4.324 1 92.12 59 TYR B CA 1
ATOM 1472 C C . TYR B 1 59 ? -1.102 17.781 5.398 1 92.12 59 TYR B C 1
ATOM 1474 O O . TYR B 1 59 ? -2.283 18.094 5.238 1 92.12 59 TYR B O 1
ATOM 1482 N N . LYS B 1 60 ? -0.693 17.203 6.504 1 93.81 60 LYS B N 1
ATOM 1483 C CA . LYS B 1 60 ? -1.684 16.734 7.465 1 93.81 60 LYS B CA 1
ATOM 1484 C C . LYS B 1 60 ? -2.4 17.906 8.133 1 93.81 60 LYS B C 1
ATOM 1486 O O . LYS B 1 60 ? -3.486 17.734 8.695 1 93.81 60 LYS B O 1
ATOM 1491 N N . TYR B 1 61 ? -1.861 19.156 8 1 92.69 61 TYR B N 1
ATOM 1492 C CA . TYR B 1 61 ? -2.447 20.328 8.656 1 92.69 61 TYR B CA 1
ATOM 1493 C C . TYR B 1 61 ? -3.299 21.125 7.684 1 92.69 61 TYR B C 1
ATOM 1495 O O . TYR B 1 61 ? -4 22.062 8.086 1 92.69 61 TYR B O 1
ATOM 1503 N N . ARG B 1 62 ? -3.232 20.781 6.477 1 93.75 62 ARG B N 1
ATOM 1504 C CA . ARG B 1 62 ? -3.943 21.547 5.449 1 93.75 62 ARG B CA 1
ATOM 1505 C C . ARG B 1 62 ? -5.293 20.906 5.133 1 93.75 62 ARG B C 1
ATOM 1507 O O . ARG B 1 62 ? -6.012 21.375 4.25 1 93.75 62 ARG B O 1
ATOM 1514 N N . ARG B 1 63 ? -5.613 19.891 5.781 1 94.25 63 ARG B N 1
ATOM 1515 C CA . ARG B 1 63 ? -6.84 19.172 5.453 1 94.25 63 ARG B CA 1
ATOM 1516 C C . ARG B 1 63 ? -7.848 19.266 6.594 1 94.25 63 ARG B C 1
ATOM 1518 O O . ARG B 1 63 ? -7.469 19.297 7.766 1 94.25 63 ARG B O 1
ATOM 1525 N N . ASP B 1 64 ? -9.148 19.297 6.156 1 94.62 64 ASP B N 1
ATOM 1526 C CA . ASP B 1 64 ? -10.219 19.344 7.145 1 94.62 64 ASP B CA 1
ATOM 1527 C C . ASP B 1 64 ? -10.516 17.969 7.703 1 94.62 64 ASP B C 1
ATOM 1529 O O . ASP B 1 64 ? -11.102 17.828 8.781 1 94.62 64 ASP B O 1
ATOM 1533 N N . SER B 1 65 ? -10.148 16.906 6.918 1 96.69 65 SER B N 1
ATOM 1534 C CA . SER B 1 65 ? -10.328 15.516 7.297 1 96.69 65 SER B CA 1
ATOM 1535 C C . SER B 1 65 ? -9.25 14.633 6.676 1 96.69 65 SER B C 1
ATOM 1537 O O . SER B 1 65 ? -8.594 15.023 5.711 1 96.69 65 SER B O 1
ATOM 1539 N N . VAL B 1 66 ? -9.039 13.523 7.195 1 96.81 66 VAL B N 1
ATOM 1540 C CA . VAL B 1 66 ? -8.016 12.594 6.738 1 96.81 66 VAL B CA 1
ATOM 1541 C C . VAL B 1 66 ? -8.375 12.07 5.352 1 96.81 66 VAL B C 1
ATOM 1543 O O . VAL B 1 66 ? -7.488 11.703 4.57 1 96.81 66 VAL B O 1
ATOM 1546 N N . LYS B 1 67 ? -9.625 12.055 4.934 1 97.69 67 LYS B N 1
ATOM 1547 C CA . LYS B 1 67 ? -10.07 11.523 3.65 1 97.69 67 LYS B CA 1
ATOM 1548 C C . LYS B 1 67 ? -10.078 12.609 2.578 1 97.69 67 LYS B C 1
ATOM 1550 O O . LYS B 1 67 ? -10.203 12.312 1.387 1 97.69 67 LYS B O 1
ATOM 1555 N N . GLN B 1 68 ? -9.977 13.875 3.057 1 96.56 68 GLN B N 1
ATOM 1556 C CA . GLN B 1 68 ? -10.008 14.977 2.104 1 96.56 68 GLN B CA 1
ATOM 1557 C C . GLN B 1 68 ? -8.906 14.836 1.061 1 96.56 68 GLN B C 1
ATOM 1559 O O . GLN B 1 68 ? -7.742 14.609 1.406 1 96.56 68 GLN B O 1
ATOM 1564 N N . GLY B 1 69 ? -9.305 15.031 -0.171 1 96.44 69 GLY B N 1
ATOM 1565 C CA . GLY B 1 69 ? -8.344 14.992 -1.259 1 96.44 69 GLY B CA 1
ATOM 1566 C C . GLY B 1 69 ? -7.957 13.578 -1.659 1 96.44 69 GLY B C 1
ATOM 1567 O O . GLY B 1 69 ? -7 13.383 -2.41 1 96.44 69 GLY B O 1
ATOM 1568 N N . ARG B 1 70 ? -8.711 12.617 -1.152 1 98.38 70 ARG B N 1
ATOM 1569 C CA . ARG B 1 70 ? -8.453 11.219 -1.483 1 98.38 70 ARG B CA 1
ATOM 1570 C C . ARG B 1 70 ? -9.656 10.594 -2.184 1 98.38 70 ARG B C 1
ATOM 1572 O O . ARG B 1 70 ? -10.805 10.922 -1.874 1 98.38 70 ARG B O 1
ATOM 1579 N N . ASN B 1 71 ? -9.297 9.703 -3.062 1 98.56 71 ASN B N 1
ATOM 1580 C CA . ASN B 1 71 ? -10.312 8.867 -3.689 1 98.56 71 ASN B CA 1
ATOM 1581 C C . ASN B 1 71 ? -10.375 7.488 -3.039 1 98.56 71 ASN B C 1
ATOM 1583 O O . ASN B 1 71 ? -9.344 6.891 -2.736 1 98.56 71 ASN B O 1
ATOM 1587 N N . GLN B 1 72 ? -11.586 7.059 -2.83 1 98.69 72 GLN B N 1
ATOM 1588 C CA . GLN B 1 72 ? -11.781 5.742 -2.234 1 98.69 72 GLN B CA 1
ATOM 1589 C C . GLN B 1 72 ? -11.633 4.641 -3.279 1 98.69 72 GLN B C 1
ATOM 1591 O O . GLN B 1 72 ? -12.133 4.766 -4.398 1 98.69 72 GLN B O 1
ATOM 1596 N N . GLN B 1 73 ? -10.883 3.631 -2.936 1 98.25 73 GLN B N 1
ATOM 1597 C CA . GLN B 1 73 ? -10.734 2.463 -3.801 1 98.25 73 GLN B CA 1
ATOM 1598 C C . GLN B 1 73 ? -10.75 1.171 -2.988 1 98.25 73 GLN B C 1
ATOM 1600 O O . GLN B 1 73 ? -10.227 1.124 -1.875 1 98.25 73 GLN B O 1
ATOM 1605 N N . PRO B 1 74 ? -11.367 0.19 -3.555 1 98.44 74 PRO B N 1
ATOM 1606 C CA . PRO B 1 74 ? -11.227 -1.115 -2.906 1 98.44 74 PRO B CA 1
ATOM 1607 C C . PRO B 1 74 ? -9.859 -1.751 -3.146 1 98.44 74 PRO B C 1
ATOM 1609 O O . PRO B 1 74 ? -9.312 -1.649 -4.25 1 98.44 74 PRO B O 1
ATOM 1612 N N . VAL B 1 75 ? -9.32 -2.326 -2.057 1 98.81 75 VAL B N 1
ATOM 1613 C CA . VAL B 1 75 ? -8.117 -3.139 -2.186 1 98.81 75 VAL B CA 1
ATOM 1614 C C . VAL B 1 75 ? -8.359 -4.523 -1.587 1 98.81 75 VAL B C 1
ATOM 1616 O O . VAL B 1 75 ? -9.242 -4.691 -0.741 1 98.81 75 VAL B O 1
ATOM 1619 N N . PHE B 1 76 ? -7.695 -5.492 -2.074 1 98.81 76 PHE B N 1
ATOM 1620 C CA . PHE B 1 76 ? -7.773 -6.879 -1.62 1 98.81 76 PHE B CA 1
ATOM 1621 C C . PHE B 1 76 ? -6.445 -7.324 -1.018 1 98.81 76 PHE B C 1
ATOM 1623 O O . PHE B 1 76 ? -5.43 -7.371 -1.711 1 98.81 76 PHE B O 1
ATOM 1630 N N . LEU B 1 77 ? -6.488 -7.672 0.244 1 98.88 77 LEU B N 1
ATOM 1631 C CA . LEU B 1 77 ? -5.254 -7.887 0.989 1 98.88 77 LEU B CA 1
ATOM 1632 C C . LEU B 1 77 ? -5.238 -9.266 1.631 1 98.88 77 LEU B C 1
ATOM 1634 O O . LEU B 1 77 ? -6.25 -9.719 2.166 1 98.88 77 LEU B O 1
ATOM 1638 N N . GLN B 1 78 ? -4.102 -9.953 1.53 1 98.5 78 GLN B N 1
ATOM 1639 C CA . GLN B 1 78 ? -3.881 -11.148 2.336 1 98.5 78 GLN B CA 1
ATOM 1640 C C . GLN B 1 78 ? -3.838 -10.805 3.824 1 98.5 78 GLN B C 1
ATOM 1642 O O . GLN B 1 78 ? -3.475 -9.695 4.199 1 98.5 78 GLN B O 1
ATOM 1647 N N . SER B 1 79 ? -4.137 -11.773 4.664 1 98.62 79 SER B N 1
ATOM 1648 C CA . SER B 1 79 ? -4.133 -11.578 6.109 1 98.62 79 SER B CA 1
ATOM 1649 C C . SER B 1 79 ? -2.766 -11.109 6.602 1 98.62 79 SER B C 1
ATOM 1651 O O . SER B 1 79 ? -2.676 -10.266 7.488 1 98.62 79 SER B O 1
ATOM 1653 N N . ALA B 1 80 ? -1.742 -11.633 5.992 1 98.69 80 ALA B N 1
ATOM 1654 C CA . ALA B 1 80 ? -0.387 -11.266 6.391 1 98.69 80 ALA B CA 1
ATOM 1655 C C . ALA B 1 80 ? -0.113 -9.789 6.102 1 98.69 80 ALA B C 1
ATOM 1657 O O . ALA B 1 80 ? 0.599 -9.125 6.859 1 98.69 80 ALA B O 1
ATOM 1658 N N . THR B 1 81 ? -0.633 -9.297 5.016 1 98.88 81 THR B N 1
ATOM 1659 C CA . THR B 1 81 ? -0.469 -7.887 4.68 1 98.88 81 THR B CA 1
ATOM 1660 C C . THR B 1 81 ? -1.247 -7.004 5.656 1 98.88 81 THR B C 1
ATOM 1662 O O . THR B 1 81 ? -0.754 -5.961 6.086 1 98.88 81 THR B O 1
ATOM 1665 N N . GLU B 1 82 ? -2.439 -7.395 6.039 1 98.88 82 GLU B N 1
ATOM 1666 C CA . GLU B 1 82 ? -3.215 -6.66 7.039 1 98.88 82 GLU B CA 1
ATOM 1667 C C . GLU B 1 82 ? -2.465 -6.578 8.367 1 98.88 82 GLU B C 1
ATOM 1669 O O . GLU B 1 82 ? -2.447 -5.527 9.008 1 98.88 82 GLU B O 1
ATOM 1674 N N . GLU B 1 83 ? -1.896 -7.68 8.727 1 98.88 83 GLU B N 1
ATOM 1675 C CA . GLU B 1 83 ? -1.108 -7.703 9.953 1 98.88 83 GLU B CA 1
ATOM 1676 C C . GLU B 1 83 ? 0.1 -6.777 9.852 1 98.88 83 GLU B C 1
ATOM 1678 O O . GLU B 1 83 ? 0.438 -6.082 10.812 1 98.88 83 GLU B O 1
ATOM 1683 N N . LEU B 1 84 ? 0.715 -6.801 8.727 1 98.94 84 LEU B N 1
ATOM 1684 C CA . LEU B 1 84 ? 1.868 -5.938 8.5 1 98.94 84 LEU B CA 1
ATOM 1685 C C . LEU B 1 84 ? 1.48 -4.469 8.617 1 98.94 84 LEU B C 1
ATOM 1687 O O . LEU B 1 84 ? 2.246 -3.662 9.148 1 98.94 84 LEU B O 1
ATOM 1691 N N . ILE B 1 85 ? 0.313 -4.133 8.117 1 98.94 85 ILE B N 1
ATOM 1692 C CA . ILE B 1 85 ? -0.188 -2.768 8.234 1 98.94 85 ILE B CA 1
ATOM 1693 C C . ILE B 1 85 ? -0.312 -2.395 9.711 1 98.94 85 ILE B C 1
ATOM 1695 O O . ILE B 1 85 ? 0.144 -1.327 10.125 1 98.94 85 ILE B O 1
ATOM 1699 N N . GLU B 1 86 ? -0.855 -3.246 10.516 1 98.81 86 GLU B N 1
ATOM 1700 C CA . GLU B 1 86 ? -1.017 -2.992 11.945 1 98.81 86 GLU B CA 1
ATOM 1701 C C . GLU B 1 86 ? 0.337 -2.846 12.641 1 98.81 86 GLU B C 1
ATOM 1703 O O . GLU B 1 86 ? 0.524 -1.951 13.469 1 98.81 86 GLU B O 1
ATOM 1708 N N . GLU B 1 87 ? 1.208 -3.721 12.25 1 98.88 87 GLU B N 1
ATOM 1709 C CA . GLU B 1 87 ? 2.549 -3.668 12.82 1 98.88 87 GLU B CA 1
ATOM 1710 C C . GLU B 1 87 ? 3.256 -2.367 12.453 1 98.88 87 GLU B C 1
ATOM 1712 O O . GLU B 1 87 ? 3.961 -1.783 13.281 1 98.88 87 GLU B O 1
ATOM 1717 N N . THR B 1 88 ? 3.113 -2.002 11.258 1 98.88 88 THR B N 1
ATOM 1718 C CA . THR B 1 88 ? 3.727 -0.757 10.805 1 98.88 88 THR B CA 1
ATOM 1719 C C . THR B 1 88 ? 3.129 0.438 11.539 1 98.88 88 THR B C 1
ATOM 1721 O O . THR B 1 88 ? 3.854 1.341 11.961 1 98.88 88 THR B O 1
ATOM 1724 N N . MET B 1 89 ? 1.821 0.466 11.672 1 98.81 89 MET B N 1
ATOM 1725 C CA . MET B 1 89 ? 1.125 1.511 12.414 1 98.81 89 MET B CA 1
ATOM 1726 C C . MET B 1 89 ? 1.677 1.628 13.836 1 98.81 89 MET B C 1
ATOM 1728 O O . MET B 1 89 ? 2.025 2.723 14.281 1 98.81 89 MET B O 1
ATOM 1732 N N . ASP B 1 90 ? 1.811 0.484 14.492 1 98.62 90 ASP B N 1
ATOM 1733 C CA . ASP B 1 90 ? 2.326 0.469 15.859 1 98.62 90 ASP B CA 1
ATOM 1734 C C . ASP B 1 90 ? 3.758 1 15.914 1 98.62 90 ASP B C 1
ATOM 1736 O O . ASP B 1 90 ? 4.102 1.787 16.797 1 98.62 90 ASP B O 1
ATOM 1740 N N . SER B 1 91 ? 4.484 0.589 14.969 1 98.38 91 SER B N 1
ATOM 1741 C CA . SER B 1 91 ? 5.898 0.955 14.938 1 98.38 91 SER B CA 1
ATOM 1742 C C . SER B 1 91 ? 6.074 2.455 14.734 1 98.38 91 SER B C 1
ATOM 1744 O O . SER B 1 91 ? 6.887 3.088 15.414 1 98.38 91 SER B O 1
ATOM 1746 N N . VAL B 1 92 ? 5.34 3.039 13.82 1 98.38 92 VAL B N 1
ATOM 1747 C CA . VAL B 1 92 ? 5.516 4.457 13.516 1 98.38 92 VAL B CA 1
ATOM 1748 C C . VAL B 1 92 ? 4.957 5.305 14.656 1 98.38 92 VAL B C 1
ATOM 1750 O O . VAL B 1 92 ? 5.508 6.359 14.977 1 98.38 92 VAL B O 1
ATOM 1753 N N . GLU B 1 93 ? 3.881 4.855 15.219 1 98.44 93 GLU B N 1
ATOM 1754 C CA . GLU B 1 93 ? 3.342 5.578 16.359 1 98.44 93 GLU B CA 1
ATOM 1755 C C . GLU B 1 93 ? 4.336 5.602 17.516 1 98.44 93 GLU B C 1
ATOM 1757 O O . GLU B 1 93 ? 4.504 6.625 18.188 1 98.44 93 GLU B O 1
ATOM 1762 N N . ASP B 1 94 ? 4.949 4.484 17.719 1 97.25 94 ASP B N 1
ATOM 1763 C CA . ASP B 1 94 ? 5.953 4.398 18.781 1 97.25 94 ASP B CA 1
ATOM 1764 C C . ASP B 1 94 ? 7.141 5.312 18.484 1 97.25 94 ASP B C 1
ATOM 1766 O O . ASP B 1 94 ? 7.641 6 19.375 1 97.25 94 ASP B O 1
ATOM 1770 N N . ARG B 1 95 ? 7.539 5.305 17.25 1 96.62 95 ARG B N 1
ATOM 1771 C CA . ARG B 1 95 ? 8.703 6.086 16.844 1 96.62 95 ARG B CA 1
ATOM 1772 C C . ARG B 1 95 ? 8.43 7.582 16.953 1 96.62 95 ARG B C 1
ATOM 1774 O O . ARG B 1 95 ? 9.297 8.344 17.391 1 96.62 95 ARG B O 1
ATOM 1781 N N . PHE B 1 96 ? 7.281 7.969 16.578 1 96.88 96 PHE B N 1
ATOM 1782 C CA . PHE B 1 96 ? 6.922 9.383 16.547 1 96.88 96 PHE B CA 1
ATOM 1783 C C . PHE B 1 96 ? 6.332 9.828 17.875 1 96.88 96 PHE B C 1
ATOM 1785 O O . PHE B 1 96 ? 6.195 11.023 18.141 1 96.88 96 PHE B O 1
ATOM 1792 N N . ASP B 1 97 ? 5.98 8.867 18.703 1 96.12 97 ASP B N 1
ATOM 1793 C CA . ASP B 1 97 ? 5.332 9.156 19.969 1 96.12 97 ASP B CA 1
ATOM 1794 C C . ASP B 1 97 ? 4.09 10.023 19.766 1 96.12 97 ASP B C 1
ATOM 1796 O O . ASP B 1 97 ? 3.928 11.047 20.438 1 96.12 97 ASP B O 1
ATOM 1800 N N . GLU B 1 98 ? 3.328 9.734 18.781 1 95.75 98 GLU B N 1
ATOM 1801 C CA . GLU B 1 98 ? 2.051 10.383 18.5 1 95.75 98 GLU B CA 1
ATOM 1802 C C . GLU B 1 98 ? 1.101 9.422 17.781 1 95.75 98 GLU B C 1
ATOM 1804 O O . GLU B 1 98 ? 1.54 8.461 17.141 1 95.75 98 GLU B O 1
ATOM 1809 N N . ALA B 1 99 ? -0.279 9.633 17.938 1 96.19 99 ALA B N 1
ATOM 1810 C CA . ALA B 1 99 ? -1.282 8.875 17.203 1 96.19 99 ALA B CA 1
ATOM 1811 C C . ALA B 1 99 ? -1.268 9.258 15.719 1 96.19 99 ALA B C 1
ATOM 1813 O O . ALA B 1 99 ? -1.117 10.43 15.375 1 96.19 99 ALA B O 1
ATOM 1814 N N . ILE B 1 100 ? -1.357 8.305 14.891 1 97.75 100 ILE B N 1
ATOM 1815 C CA . ILE B 1 100 ? -1.366 8.523 13.445 1 97.75 100 ILE B CA 1
ATOM 1816 C C . ILE B 1 100 ? -2.598 7.863 12.828 1 97.75 100 ILE B C 1
ATOM 1818 O O . ILE B 1 100 ? -3 6.773 13.25 1 97.75 100 ILE B O 1
ATOM 1822 N N . TYR B 1 101 ? -3.203 8.547 11.859 1 98.12 101 TYR B N 1
ATOM 1823 C CA . TYR B 1 101 ? -4.352 7.984 11.156 1 98.12 101 TYR B CA 1
ATOM 1824 C C . TYR B 1 101 ? -3.945 6.77 10.328 1 98.12 101 TYR B C 1
ATOM 1826 O O . TYR B 1 101 ? -2.973 6.824 9.57 1 98.12 101 TYR B O 1
ATOM 1834 N N . LYS B 1 102 ? -4.68 5.734 10.461 1 98.62 102 LYS B N 1
ATOM 1835 C CA . LYS B 1 102 ? -4.441 4.527 9.672 1 98.62 102 LYS B CA 1
ATOM 1836 C C . LYS B 1 102 ? -4.457 4.832 8.18 1 98.62 102 LYS B C 1
ATOM 1838 O O . LYS B 1 102 ? -3.637 4.309 7.426 1 98.62 102 LYS B O 1
ATOM 1843 N N . THR B 1 103 ? -5.379 5.629 7.73 1 98.75 103 THR B N 1
ATOM 1844 C CA . THR B 1 103 ? -5.477 6.043 6.336 1 98.75 103 THR B CA 1
ATOM 1845 C C . THR B 1 103 ? -4.137 6.586 5.84 1 98.75 103 THR B C 1
ATOM 1847 O O . THR B 1 103 ? -3.68 6.227 4.754 1 98.75 103 THR B O 1
ATOM 1850 N N . ASP B 1 104 ? -3.514 7.426 6.652 1 98.81 104 ASP B N 1
ATOM 1851 C CA . ASP B 1 104 ? -2.225 8 6.289 1 98.81 104 ASP B CA 1
ATOM 1852 C C . ASP B 1 104 ? -1.124 6.945 6.305 1 98.81 104 ASP B C 1
ATOM 1854 O O . ASP B 1 104 ? -0.251 6.934 5.434 1 98.81 104 ASP B O 1
ATOM 1858 N N . VAL B 1 105 ? -1.144 6.004 7.277 1 98.94 105 VAL B N 1
ATOM 1859 C CA . VAL B 1 105 ? -0.114 4.977 7.379 1 98.94 105 VAL B CA 1
ATOM 1860 C C . VAL B 1 105 ? -0.194 4.047 6.172 1 98.94 105 VAL B C 1
ATOM 1862 O O . VAL B 1 105 ? 0.825 3.744 5.543 1 98.94 105 VAL B O 1
ATOM 1865 N N . VAL B 1 106 ? -1.385 3.594 5.832 1 98.94 106 VAL B N 1
ATOM 1866 C CA . VAL B 1 106 ? -1.577 2.688 4.703 1 98.94 106 VAL B CA 1
ATOM 1867 C C . VAL B 1 106 ? -1.081 3.35 3.418 1 98.94 106 VAL B C 1
ATOM 1869 O O . VAL B 1 106 ? -0.336 2.74 2.646 1 98.94 106 VAL B O 1
ATOM 1872 N N . GLU B 1 107 ? -1.503 4.605 3.197 1 98.94 107 GLU B N 1
ATOM 1873 C CA . GLU B 1 107 ? -1.051 5.289 1.989 1 98.94 107 GLU B CA 1
ATOM 1874 C C . GLU B 1 107 ? 0.458 5.52 2.016 1 98.94 107 GLU B C 1
ATOM 1876 O O . GLU B 1 107 ? 1.126 5.406 0.986 1 98.94 107 GLU B O 1
ATOM 1881 N N . ALA B 1 108 ? 0.989 5.832 3.168 1 98.94 108 ALA B N 1
ATOM 1882 C CA . ALA B 1 108 ? 2.432 6.027 3.283 1 98.94 108 ALA B CA 1
ATOM 1883 C C . ALA B 1 108 ? 3.188 4.746 2.938 1 98.94 108 ALA B C 1
ATOM 1885 O O . ALA B 1 108 ? 4.266 4.797 2.344 1 98.94 108 ALA B O 1
ATOM 1886 N N . MET B 1 109 ? 2.633 3.621 3.375 1 99 109 MET B N 1
ATOM 1887 C CA . MET B 1 109 ? 3.246 2.346 3.018 1 99 109 MET B CA 1
ATOM 1888 C C . MET B 1 109 ? 3.25 2.15 1.504 1 99 109 MET B C 1
ATOM 1890 O O . MET B 1 109 ? 4.254 1.722 0.932 1 99 109 MET B O 1
ATOM 1894 N N . LEU B 1 110 ? 2.146 2.461 0.827 1 98.94 110 LEU B N 1
ATOM 1895 C CA . LEU B 1 110 ? 2.076 2.377 -0.627 1 98.94 110 LEU B CA 1
ATOM 1896 C C . LEU B 1 110 ? 3.123 3.281 -1.274 1 98.94 110 LEU B C 1
ATOM 1898 O O . LEU B 1 110 ? 3.863 2.846 -2.158 1 98.94 110 LEU B O 1
ATOM 1902 N N . VAL B 1 111 ? 3.197 4.508 -0.821 1 98.94 111 VAL B N 1
ATOM 1903 C CA . VAL B 1 111 ? 4.129 5.488 -1.366 1 98.94 111 VAL B CA 1
ATOM 1904 C C . VAL B 1 111 ? 5.566 5.023 -1.131 1 98.94 111 VAL B C 1
ATOM 1906 O O . VAL B 1 111 ? 6.395 5.062 -2.043 1 98.94 111 VAL B O 1
ATOM 1909 N N . ALA B 1 112 ? 5.82 4.562 0.048 1 98.94 112 ALA B N 1
ATOM 1910 C CA . ALA B 1 112 ? 7.156 4.078 0.392 1 98.94 112 ALA B CA 1
ATOM 1911 C C . ALA B 1 112 ? 7.566 2.916 -0.507 1 98.94 112 ALA B C 1
ATOM 1913 O O . ALA B 1 112 ? 8.695 2.871 -0.997 1 98.94 112 ALA B O 1
ATOM 1914 N N . GLY B 1 113 ? 6.688 1.978 -0.677 1 98.88 113 GLY B N 1
ATOM 1915 C CA . GLY B 1 113 ? 6.969 0.857 -1.562 1 98.88 113 GLY B CA 1
ATOM 1916 C C . GLY B 1 113 ? 7.297 1.284 -2.98 1 98.88 113 GLY B C 1
ATOM 1917 O O . GLY B 1 113 ? 8.234 0.768 -3.588 1 98.88 113 GLY B O 1
ATOM 1918 N N . GLY B 1 114 ? 6.566 2.203 -3.51 1 98.69 114 GLY B N 1
ATOM 1919 C CA . GLY B 1 114 ? 6.773 2.674 -4.871 1 98.69 114 GLY B CA 1
ATOM 1920 C C . GLY B 1 114 ? 8.039 3.496 -5.031 1 98.69 114 GLY B C 1
ATOM 1921 O O . GLY B 1 114 ? 8.68 3.459 -6.082 1 98.69 114 GLY B O 1
ATOM 1922 N N . GLU B 1 115 ? 8.375 4.215 -3.975 1 98.25 115 GLU B N 1
ATOM 1923 C CA . GLU B 1 115 ? 9.492 5.152 -4.062 1 98.25 115 GLU B CA 1
ATOM 1924 C C . GLU B 1 115 ? 10.789 4.508 -3.584 1 98.25 115 GLU B C 1
ATOM 1926 O O . GLU B 1 115 ? 11.875 5.051 -3.801 1 98.25 115 GLU B O 1
ATOM 1931 N N . GLY B 1 116 ? 10.664 3.434 -2.943 1 97.88 116 GLY B N 1
ATOM 1932 C CA . GLY B 1 116 ? 11.859 2.852 -2.357 1 97.88 116 GLY B CA 1
ATOM 1933 C C . GLY B 1 116 ? 12.336 3.58 -1.112 1 97.88 116 GLY B C 1
ATOM 1934 O O . GLY B 1 116 ? 13.531 3.779 -0.921 1 97.88 116 GLY B O 1
ATOM 1935 N N . THR B 1 117 ? 11.508 4.035 -0.32 1 98.5 117 THR B N 1
ATOM 1936 C CA . THR B 1 117 ? 11.781 4.711 0.942 1 98.5 117 THR B CA 1
ATOM 1937 C C . THR B 1 117 ? 11.039 4.039 2.092 1 98.5 117 THR B C 1
ATOM 1939 O O . THR B 1 117 ? 10.688 2.859 2.008 1 98.5 117 THR B O 1
ATOM 1942 N N . THR B 1 118 ? 10.844 4.695 3.215 1 98.62 118 THR B N 1
ATOM 1943 C CA . THR B 1 118 ? 10.148 4.109 4.359 1 98.62 118 THR B CA 1
ATOM 1944 C C . THR B 1 118 ? 8.844 4.844 4.637 1 98.62 118 THR B C 1
ATOM 1946 O O . THR B 1 118 ? 8.727 6.039 4.348 1 98.62 118 THR B O 1
ATOM 1949 N N . PRO B 1 119 ? 7.871 4.121 5.211 1 98.88 119 PRO B N 1
ATOM 1950 C CA . PRO B 1 119 ? 6.645 4.82 5.59 1 98.88 119 PRO B CA 1
ATOM 1951 C C . PRO B 1 119 ? 6.898 5.98 6.551 1 98.88 119 PRO B C 1
ATOM 1953 O O . PRO B 1 119 ? 6.219 7.008 6.477 1 98.88 119 PRO B O 1
ATOM 1956 N N . GLU B 1 120 ? 7.891 5.781 7.375 1 98.5 120 GLU B N 1
ATOM 1957 C CA . GLU B 1 120 ? 8.25 6.836 8.32 1 98.5 120 GLU B CA 1
ATOM 1958 C C . GLU B 1 120 ? 8.68 8.102 7.594 1 98.5 120 GLU B C 1
ATOM 1960 O O . GLU B 1 120 ? 8.258 9.203 7.953 1 98.5 120 GLU B O 1
ATOM 1965 N N . ALA B 1 121 ? 9.484 7.977 6.609 1 98.31 121 ALA B N 1
ATOM 1966 C CA . ALA B 1 121 ? 9.961 9.125 5.836 1 98.31 121 ALA B CA 1
ATOM 1967 C C . ALA B 1 121 ? 8.812 9.82 5.125 1 98.31 121 ALA B C 1
ATOM 1969 O O . ALA B 1 121 ? 8.766 11.055 5.07 1 98.31 121 ALA B O 1
ATOM 1970 N N . VAL B 1 122 ? 7.871 9.102 4.605 1 98.69 122 VAL B N 1
ATOM 1971 C CA . VAL B 1 122 ? 6.715 9.656 3.91 1 98.69 122 VAL B CA 1
ATOM 1972 C C . VAL B 1 122 ? 5.836 10.422 4.898 1 98.69 122 VAL B C 1
ATOM 1974 O O . VAL B 1 122 ? 5.418 11.547 4.625 1 98.69 122 VAL B O 1
ATOM 1977 N N . LEU B 1 123 ? 5.582 9.805 6.047 1 98.62 123 LEU B N 1
ATOM 1978 C CA . LEU B 1 123 ? 4.75 10.422 7.07 1 98.62 123 LEU B CA 1
ATOM 1979 C C . LEU B 1 123 ? 5.398 11.703 7.594 1 98.62 123 LEU B C 1
ATOM 1981 O O . LEU B 1 123 ? 4.703 12.68 7.887 1 98.62 123 LEU B O 1
ATOM 1985 N N . GLN B 1 124 ? 6.703 11.711 7.652 1 97.81 124 GLN B N 1
ATOM 1986 C CA . GLN B 1 124 ? 7.402 12.922 8.047 1 97.81 124 GLN B CA 1
ATOM 1987 C C . GLN B 1 124 ? 7.203 14.031 7.016 1 97.81 124 GLN B C 1
ATOM 1989 O O . GLN B 1 124 ? 6.965 15.188 7.375 1 97.81 124 GLN B O 1
ATOM 1994 N N . ARG B 1 125 ? 7.215 13.672 5.762 1 96.81 125 ARG B N 1
ATOM 1995 C CA . ARG B 1 125 ? 6.945 14.633 4.699 1 96.81 125 ARG B CA 1
ATOM 1996 C C . ARG B 1 125 ? 5.531 15.195 4.816 1 96.81 125 ARG B C 1
ATOM 1998 O O . ARG B 1 125 ? 5.277 16.344 4.445 1 96.81 125 ARG B O 1
ATOM 2005 N N . TRP B 1 126 ? 4.664 14.43 5.383 1 96.94 126 TRP B N 1
ATOM 2006 C CA . TRP B 1 126 ? 3.268 14.836 5.484 1 96.94 126 TRP B CA 1
ATOM 2007 C C . TRP B 1 126 ? 3.016 15.617 6.77 1 96.94 126 TRP B C 1
ATOM 2009 O O . TRP B 1 126 ? 1.917 16.141 6.984 1 96.94 126 TRP B O 1
ATOM 2019 N N . GLY B 1 127 ? 4.051 15.633 7.684 1 96 127 GLY B N 1
ATOM 2020 C CA . GLY B 1 127 ? 3.936 16.5 8.844 1 96 127 GLY B CA 1
ATOM 2021 C C . GLY B 1 127 ? 3.926 15.75 10.156 1 96 127 GLY B C 1
ATOM 2022 O O . GLY B 1 127 ? 3.75 16.344 11.219 1 96 127 GLY B O 1
ATOM 2023 N N . TYR B 1 128 ? 4.098 14.461 10.109 1 96.88 128 TYR B N 1
ATOM 2024 C CA . TYR B 1 128 ? 4.156 13.688 11.344 1 96.88 128 TYR B CA 1
ATOM 2025 C C . TYR B 1 128 ? 5.562 13.703 11.938 1 96.88 128 TYR B C 1
ATOM 2027 O O . TYR B 1 128 ? 6.539 13.93 11.219 1 96.88 128 TYR B O 1
ATOM 2035 N N . GLY B 1 129 ? 5.633 13.453 13.289 1 93.62 129 GLY B N 1
ATOM 2036 C CA . GLY B 1 129 ? 6.914 13.312 13.961 1 93.62 129 GLY B CA 1
ATOM 2037 C C . GLY B 1 129 ? 7.609 14.641 14.203 1 93.62 129 GLY B C 1
ATOM 2038 O O . GLY B 1 129 ? 8.82 14.68 14.438 1 93.62 129 GLY B O 1
ATOM 2039 N N . MET B 1 130 ? 7.035 15.766 14.016 1 83.69 130 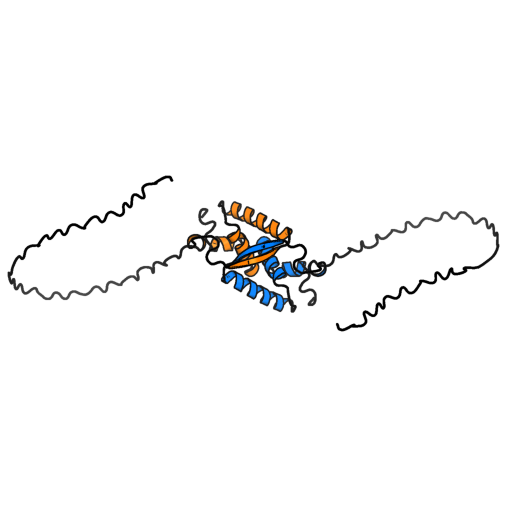MET B N 1
ATOM 2040 C CA . MET B 1 130 ? 7.602 17.109 14.172 1 83.69 130 MET B CA 1
ATOM 2041 C C . MET B 1 130 ? 7.664 17.5 15.648 1 83.69 130 MET B C 1
ATOM 2043 O O . MET B 1 130 ? 8.469 18.344 16.031 1 83.69 130 MET B O 1
ATOM 2047 N N . LYS B 1 131 ? 6.84 16.969 16.406 1 73 131 LYS B N 1
ATOM 2048 C CA . LYS B 1 131 ? 6.867 17.344 17.812 1 73 131 LYS B CA 1
ATOM 2049 C C . LYS B 1 131 ? 8.164 16.891 18.484 1 73 131 LYS B C 1
ATOM 2051 O O . LYS B 1 131 ? 8.617 17.5 19.438 1 73 131 LYS B O 1
ATOM 2056 N N . ASN B 1 132 ? 8.656 15.758 18.047 1 59.62 132 ASN B N 1
ATOM 2057 C CA . ASN B 1 132 ? 9.844 15.219 18.719 1 59.62 132 ASN B CA 1
ATOM 2058 C C . ASN B 1 132 ? 11.125 15.781 18.125 1 59.62 132 ASN B C 1
ATOM 2060 O O . ASN B 1 132 ? 12.227 15.344 18.484 1 59.62 132 ASN B O 1
ATOM 2064 N N . ARG B 1 133 ? 11 16.812 17.25 1 53.31 133 ARG B N 1
ATOM 2065 C CA . ARG B 1 133 ? 12.219 17.484 16.797 1 53.31 133 ARG B CA 1
ATOM 2066 C C . ARG B 1 133 ? 12.375 18.844 17.469 1 53.31 133 ARG B C 1
ATOM 2068 O O . ARG B 1 133 ? 11.383 19.484 17.812 1 53.31 133 ARG B O 1
#